Protein AF-A0A7N9D0F0-F1 (afdb_monomer_lite)

pLDDT: mean 81.43, std 23.61, range [29.55, 98.75]

Foldseek 3Di:
DDDDDDDDDDDDDDDDDDDDDDDDDDDDDPDPPPPDPPPPPLVLLVVLLVLLVVLVCCVPVQQAQQVNLVSLVVCVPPLNVPLVVSLVVNCVPVVVSNCCSPVPSVVLVLCVLQLHDGPDLQRHLHDPCVLVVCVVPPPDDDPDDQRSLNDDDCSVVSVVSNVVVVVVCVVCVVSSNVNNCVSCPVPDDDVVVVLVVDPVNVLCVQQNPVGSPDDPSVSVVVVSVVSNVVSCVVPPDPPPPDD

Radius of gyration: 26.04 Å; chains: 1; bounding box: 72×47×75 Å

InterPro domains:
  IPR001895 Ras guanine-nucleotide exchange factors catalytic domain [PF00617] (46-96)
  IPR001895 Ras guanine-nucleotide exchange factors catalytic domain [PS50009] (1-237)
  IPR023578 Ras guanine nucleotide exchange factor domain superfamily [SSF48366] (46-107)
  IPR036964 Ras guanine-nucleotide exchange factor, catalytic domain superfamily [G3DSA:1.10.840.10] (45-243)
  IPR051853 Adapter protein with SH2 and Ras-GEF domains [PTHR14247] (45-242)

Structure (mmCIF, N/CA/C/O backbone):
data_AF-A0A7N9D0F0-F1
#
_entry.id   AF-A0A7N9D0F0-F1
#
loop_
_atom_site.group_PDB
_atom_site.id
_atom_site.type_symbol
_atom_site.label_atom_id
_atom_site.label_alt_id
_atom_site.label_comp_id
_atom_site.label_asym_id
_atom_site.label_entity_id
_atom_site.label_seq_id
_atom_site.pdbx_PDB_ins_code
_atom_site.Cartn_x
_atom_site.Cartn_y
_atom_site.Cartn_z
_atom_site.occupancy
_atom_site.B_iso_or_equiv
_atom_site.auth_seq_id
_atom_site.auth_comp_id
_atom_site.auth_asym_id
_atom_site.auth_atom_id
_atom_site.pdbx_PDB_model_num
ATOM 1 N N . MET A 1 1 ? -26.734 -23.087 -42.887 1.00 43.06 1 MET A N 1
ATOM 2 C CA . MET A 1 1 ? -26.421 -23.545 -41.514 1.00 43.06 1 MET A CA 1
ATOM 3 C C . MET A 1 1 ? -27.470 -22.956 -40.589 1.00 43.06 1 MET A C 1
ATOM 5 O O . MET A 1 1 ? -27.533 -21.742 -40.462 1.00 43.06 1 MET A O 1
ATOM 9 N N . ALA A 1 2 ? -28.372 -23.798 -40.088 1.00 38.75 2 ALA A N 1
ATOM 10 C CA . ALA A 1 2 ? -29.543 -23.401 -39.310 1.00 38.75 2 ALA A CA 1
ATOM 11 C C . ALA A 1 2 ? -29.214 -23.352 -37.808 1.00 38.75 2 ALA A C 1
ATOM 13 O O . ALA A 1 2 ? -28.503 -24.220 -37.304 1.00 38.75 2 ALA A O 1
ATOM 14 N N . ALA A 1 3 ? -29.723 -22.328 -37.118 1.00 37.28 3 ALA A N 1
ATOM 15 C CA . ALA A 1 3 ? -29.580 -22.128 -35.677 1.00 37.28 3 ALA A CA 1
ATOM 16 C C . ALA A 1 3 ? -30.423 -23.144 -34.870 1.00 37.28 3 ALA A C 1
ATOM 18 O O . ALA A 1 3 ? -31.491 -23.549 -35.338 1.00 37.28 3 ALA A O 1
ATOM 19 N N . PRO A 1 4 ? -29.985 -23.557 -33.664 1.00 41.12 4 PRO A N 1
ATOM 20 C CA . PRO A 1 4 ? -30.704 -24.537 -32.853 1.00 41.12 4 PRO A CA 1
ATOM 21 C C . PRO A 1 4 ? -31.905 -23.905 -32.117 1.00 41.12 4 PRO A C 1
ATOM 23 O O . PRO A 1 4 ? -31.881 -22.711 -31.807 1.00 41.12 4 PRO A O 1
ATOM 26 N N . PRO A 1 5 ? -32.964 -24.680 -31.805 1.00 39.03 5 PRO A N 1
ATOM 27 C CA . PRO A 1 5 ? -34.186 -24.143 -31.219 1.00 39.03 5 PRO A CA 1
ATOM 28 C C . PRO A 1 5 ? -34.079 -23.922 -29.703 1.00 39.03 5 PRO A C 1
ATOM 30 O O . PRO A 1 5 ? -33.614 -24.774 -28.944 1.00 39.03 5 PRO A O 1
ATOM 33 N N . VAL A 1 6 ? -34.599 -22.773 -29.272 1.00 36.97 6 VAL A N 1
ATOM 34 C CA . VAL A 1 6 ? -34.800 -22.363 -27.876 1.00 36.97 6 VAL A CA 1
ATOM 35 C C . VAL A 1 6 ? -35.874 -23.247 -27.232 1.00 36.97 6 VAL A C 1
ATOM 37 O O . VAL A 1 6 ? -37.037 -23.215 -27.638 1.00 36.97 6 VAL A O 1
ATOM 40 N N . ARG A 1 7 ? -35.515 -24.029 -26.206 1.00 34.22 7 ARG A N 1
ATOM 41 C CA . ARG A 1 7 ? -36.492 -24.778 -25.399 1.00 34.22 7 ARG A CA 1
ATOM 42 C C . ARG A 1 7 ? -37.138 -23.848 -24.367 1.00 34.22 7 ARG A C 1
ATOM 44 O O . ARG A 1 7 ? -36.470 -23.364 -23.461 1.00 34.22 7 ARG A O 1
ATOM 51 N N . ARG A 1 8 ? -38.448 -23.618 -24.509 1.00 32.50 8 ARG A N 1
ATOM 52 C CA . ARG A 1 8 ? -39.312 -23.008 -23.485 1.00 32.50 8 ARG A CA 1
ATOM 53 C C . ARG A 1 8 ? -39.675 -24.060 -22.432 1.00 32.50 8 ARG A C 1
ATOM 55 O O . ARG A 1 8 ? -40.156 -25.131 -22.794 1.00 32.50 8 ARG A O 1
ATOM 62 N N . CYS A 1 9 ? -39.490 -23.744 -21.153 1.00 31.33 9 CYS A N 1
ATOM 63 C CA . CYS A 1 9 ? -40.083 -24.512 -20.055 1.00 31.33 9 CYS A CA 1
ATOM 64 C C . CYS A 1 9 ? -41.575 -24.147 -19.899 1.00 31.33 9 CYS A C 1
ATOM 66 O O . CYS A 1 9 ? -41.920 -22.972 -20.050 1.00 31.33 9 CYS A O 1
ATOM 68 N N . PRO A 1 10 ? -42.463 -25.119 -19.618 1.00 33.38 10 PRO A N 1
ATOM 69 C CA . PRO A 1 10 ? -43.897 -24.883 -19.500 1.00 33.38 10 PRO A CA 1
ATOM 70 C C . PRO A 1 10 ? -44.274 -24.263 -18.147 1.00 33.38 10 PRO A C 1
ATOM 72 O O . PRO A 1 10 ? -43.707 -24.599 -17.109 1.00 33.38 10 PRO A O 1
ATOM 75 N N . ALA A 1 11 ? -45.272 -23.380 -18.182 1.00 36.91 11 ALA A N 1
ATOM 76 C CA . ALA A 1 11 ? -45.970 -22.855 -17.017 1.00 36.91 11 ALA A CA 1
ATOM 77 C C . ALA A 1 11 ? -47.106 -23.805 -16.602 1.00 36.91 11 ALA A C 1
ATOM 79 O O . ALA A 1 11 ? -47.944 -24.137 -17.433 1.00 36.91 11 ALA A O 1
ATOM 80 N N . LEU A 1 12 ? -47.136 -24.193 -15.327 1.00 34.25 12 LEU A N 1
ATOM 81 C CA . LEU A 1 12 ? -48.246 -24.778 -14.553 1.00 34.25 12 LEU A CA 1
ATOM 82 C C . LEU A 1 12 ? -47.785 -24.704 -13.085 1.00 34.25 12 LEU A C 1
ATOM 84 O O . LEU A 1 12 ? -46.641 -25.042 -12.814 1.00 34.25 12 LEU A O 1
ATOM 88 N N . GLY A 1 13 ? -48.515 -24.283 -12.062 1.00 29.55 13 GLY A N 1
ATOM 89 C CA . GLY A 1 13 ? -49.872 -23.803 -11.837 1.00 29.55 13 GLY A CA 1
ATOM 90 C C . GLY A 1 13 ? -49.946 -23.517 -10.322 1.00 29.55 13 GLY A C 1
ATOM 91 O O . GLY A 1 13 ? -49.206 -24.121 -9.546 1.00 29.55 13 GLY A O 1
ATOM 92 N N . THR A 1 14 ? -50.767 -22.570 -9.875 1.00 36.78 14 THR A N 1
ATOM 93 C CA . THR A 1 14 ? -51.099 -22.426 -8.443 1.00 36.78 14 THR A CA 1
ATOM 94 C C . THR A 1 14 ? -52.015 -23.587 -8.027 1.00 36.78 14 THR A C 1
ATOM 96 O O . THR A 1 14 ? -52.837 -24.011 -8.843 1.00 36.78 14 THR A O 1
ATOM 99 N N . PRO A 1 15 ? -51.892 -24.137 -6.798 1.00 40.91 15 PRO A N 1
ATOM 100 C CA . PRO A 1 15 ? -52.768 -23.647 -5.727 1.00 40.91 15 PRO A CA 1
ATOM 101 C C . PRO A 1 15 ? -52.252 -23.792 -4.271 1.00 40.91 15 PRO A C 1
ATOM 103 O O . PRO A 1 15 ? -51.401 -24.606 -3.939 1.00 40.91 15 PRO A O 1
ATOM 106 N N . SER A 1 16 ? -52.948 -23.050 -3.405 1.00 31.78 16 SER A N 1
ATOM 107 C CA . SER A 1 16 ? -53.329 -23.383 -2.023 1.00 31.78 16 SER A CA 1
ATOM 108 C C . SER A 1 16 ? -52.343 -23.215 -0.856 1.00 31.78 16 SER A C 1
ATOM 110 O O . SER A 1 16 ? -51.424 -23.989 -0.619 1.00 31.78 16 SER A O 1
ATOM 112 N N . ALA A 1 17 ? -52.708 -22.211 -0.057 1.00 38.31 17 ALA A N 1
ATOM 113 C CA . ALA A 1 17 ? -52.526 -22.002 1.374 1.00 38.31 17 ALA A CA 1
ATOM 114 C C . ALA A 1 17 ? -52.178 -23.224 2.250 1.00 38.31 17 ALA A C 1
ATOM 116 O O . ALA A 1 17 ? -52.961 -24.164 2.358 1.00 38.31 17 ALA A O 1
ATOM 117 N N . ALA A 1 18 ? -51.084 -23.085 3.007 1.00 31.39 18 ALA A N 1
ATOM 118 C CA . ALA A 1 18 ? -50.987 -23.446 4.424 1.00 31.39 18 ALA A CA 1
ATOM 119 C C . ALA A 1 18 ? -49.720 -22.796 5.011 1.00 31.39 18 ALA A C 1
ATOM 121 O O . ALA A 1 18 ? -48.602 -23.235 4.759 1.00 31.39 18 ALA A O 1
ATOM 122 N N . VAL A 1 19 ? -49.888 -21.710 5.769 1.00 38.00 19 VAL A N 1
ATOM 123 C CA . VAL A 1 19 ? -48.815 -21.087 6.560 1.00 38.00 19 VAL A CA 1
ATOM 124 C C . VAL A 1 19 ? -48.770 -21.802 7.914 1.00 38.00 19 VAL A C 1
ATOM 126 O O . VAL A 1 19 ? -49.795 -21.810 8.597 1.00 38.00 19 VAL A O 1
ATOM 129 N N . PRO A 1 20 ? -47.638 -22.382 8.353 1.00 33.47 20 PRO A N 1
ATOM 130 C CA . PRO A 1 20 ? -47.541 -22.932 9.698 1.00 33.47 20 PRO A CA 1
ATOM 131 C C . PRO A 1 20 ? -47.576 -21.804 10.736 1.00 33.47 20 PRO A C 1
ATOM 133 O O . PRO A 1 20 ? -46.666 -20.981 10.846 1.00 33.47 20 PRO A O 1
ATOM 136 N N . SER A 1 21 ? -48.666 -21.767 11.495 1.00 39.47 21 SER A N 1
ATOM 137 C CA . SER A 1 21 ? -48.896 -20.890 12.635 1.00 39.47 21 SER A CA 1
ATOM 138 C C . SER A 1 21 ? -48.011 -21.296 13.817 1.00 39.47 21 SER A C 1
ATOM 140 O O . SER A 1 21 ? -48.367 -22.177 14.595 1.00 39.47 21 SER A O 1
ATOM 142 N N . ALA A 1 22 ? -46.872 -20.627 13.977 1.00 35.50 22 ALA A N 1
ATOM 143 C CA . ALA A 1 22 ? -46.065 -20.685 15.196 1.00 35.50 22 ALA A CA 1
ATOM 144 C C . ALA A 1 22 ? -45.589 -19.279 15.595 1.00 35.50 22 ALA A C 1
ATOM 146 O O . ALA A 1 22 ? -44.405 -19.025 15.765 1.00 35.50 22 ALA A O 1
ATOM 147 N N . TRP A 1 23 ? -46.536 -18.346 15.711 1.00 30.30 23 TRP A N 1
ATOM 148 C CA . TRP A 1 23 ? -46.336 -17.048 16.365 1.00 30.30 23 TRP A CA 1
ATOM 149 C C . TRP A 1 23 ? -47.572 -16.707 17.199 1.00 30.30 23 TRP A C 1
ATOM 151 O O . TRP A 1 23 ? -48.310 -15.760 16.930 1.00 30.30 23 TRP A O 1
ATOM 161 N N . THR A 1 24 ? -47.822 -17.498 18.239 1.00 36.25 24 THR A N 1
ATOM 162 C CA . THR A 1 24 ? -48.659 -17.057 19.355 1.00 36.25 24 THR A CA 1
ATOM 163 C C . THR A 1 24 ? -47.887 -16.015 20.156 1.00 36.25 24 THR A C 1
ATOM 165 O O . THR A 1 24 ? -46.900 -16.318 20.824 1.00 36.25 24 THR A O 1
ATOM 168 N N . ARG A 1 25 ? -48.347 -14.762 20.067 1.00 36.91 25 ARG A N 1
ATOM 169 C CA . ARG A 1 25 ? -47.975 -13.671 20.975 1.00 36.91 25 ARG A CA 1
ATOM 170 C C . ARG A 1 25 ? -48.224 -14.107 22.415 1.00 36.91 25 ARG A C 1
ATOM 172 O O . ARG A 1 25 ? -49.368 -14.372 22.769 1.00 36.91 25 ARG A O 1
ATOM 179 N N . SER A 1 26 ? -47.196 -14.027 23.251 1.00 29.67 26 SER A N 1
ATOM 180 C CA . SER A 1 26 ? -47.387 -13.773 24.675 1.00 29.67 26 SER A CA 1
ATOM 181 C C . SER A 1 26 ? -46.716 -12.450 25.027 1.00 29.67 26 SER A C 1
ATOM 183 O O . SER A 1 26 ? -45.615 -12.147 24.565 1.00 29.67 26 SER A O 1
ATOM 185 N N . ARG A 1 27 ? -47.470 -11.604 25.730 1.00 42.00 27 ARG A N 1
ATOM 186 C CA . ARG A 1 27 ? -47.115 -10.231 26.092 1.00 42.00 27 ARG A CA 1
ATOM 187 C C . ARG A 1 27 ? -46.194 -10.212 27.322 1.00 42.00 27 ARG A C 1
ATOM 189 O O . ARG A 1 27 ? -46.135 -11.172 28.076 1.00 42.00 27 ARG A O 1
ATOM 196 N N . THR A 1 28 ? -45.567 -9.045 27.498 1.00 39.44 28 THR A N 1
ATOM 197 C CA . THR A 1 28 ? -44.924 -8.485 28.704 1.00 39.44 28 THR A CA 1
ATOM 198 C C . THR A 1 28 ? -43.590 -9.083 29.169 1.00 39.44 28 THR A C 1
ATOM 200 O O . THR A 1 28 ? -43.535 -9.825 30.140 1.00 39.44 28 THR A O 1
ATOM 203 N N . CYS A 1 29 ? -42.491 -8.602 28.576 1.00 31.62 29 CYS A N 1
ATOM 204 C CA . CYS A 1 29 ? -41.248 -8.359 29.318 1.00 31.62 29 CYS A CA 1
ATOM 205 C C . CYS A 1 29 ? -41.104 -6.842 29.519 1.00 31.62 29 CYS A C 1
ATOM 207 O O . CYS A 1 29 ? -40.735 -6.121 28.597 1.00 31.62 29 CYS A O 1
ATOM 209 N N . THR A 1 30 ? -41.420 -6.344 30.715 1.00 42.16 30 THR A N 1
ATOM 210 C CA . THR A 1 30 ? -41.222 -4.945 31.142 1.00 42.16 30 THR A CA 1
ATOM 211 C C . THR A 1 30 ? -39.875 -4.758 31.844 1.00 42.16 30 THR A C 1
ATOM 213 O O . THR A 1 30 ? -39.791 -4.133 32.897 1.00 42.16 30 THR A O 1
ATOM 216 N N . HIS A 1 31 ? -38.804 -5.290 31.258 1.00 35.66 31 HIS A N 1
ATOM 217 C CA . HIS A 1 31 ? -37.446 -4.931 31.652 1.00 35.66 31 HIS A CA 1
ATOM 218 C C . HIS A 1 31 ? -36.802 -4.156 30.507 1.00 35.66 31 HIS A C 1
ATOM 220 O O . HIS A 1 31 ? -36.794 -4.658 29.379 1.00 35.66 31 HIS A O 1
ATOM 226 N N . PRO A 1 32 ? -36.235 -2.961 30.751 1.00 36.69 32 PRO A N 1
ATOM 227 C CA . PRO A 1 32 ? -35.298 -2.392 29.809 1.00 36.69 32 PRO A CA 1
ATOM 228 C C . PRO A 1 32 ? -34.082 -3.318 29.813 1.00 36.69 32 PRO A C 1
ATOM 230 O O . PRO A 1 32 ? -33.176 -3.179 30.634 1.00 36.69 32 PRO A O 1
ATOM 233 N N . CYS A 1 33 ? -34.055 -4.288 28.899 1.00 36.38 33 CYS A N 1
ATOM 234 C CA . CYS A 1 33 ? -32.803 -4.858 28.439 1.00 36.38 33 CYS A CA 1
ATOM 235 C C . CYS A 1 33 ? -32.040 -3.703 27.794 1.00 36.38 33 CYS A C 1
ATOM 237 O O . CYS A 1 33 ? -32.105 -3.489 26.585 1.00 36.38 33 CYS A O 1
ATOM 239 N N . ARG A 1 34 ? -31.330 -2.929 28.624 1.00 35.84 34 ARG A N 1
ATOM 240 C CA . ARG A 1 34 ? -30.153 -2.194 28.182 1.00 35.84 34 ARG A CA 1
ATOM 241 C C . ARG A 1 34 ? -29.366 -3.220 27.373 1.00 35.84 34 ARG A C 1
ATOM 243 O O . ARG A 1 34 ? -29.047 -4.270 27.941 1.00 35.84 34 ARG A O 1
ATOM 250 N N . PRO A 1 35 ? -29.098 -3.001 26.076 1.00 36.75 35 PRO A N 1
ATOM 251 C CA . PRO A 1 35 ? -28.100 -3.815 25.423 1.00 36.75 35 PRO A CA 1
ATOM 252 C C . PRO A 1 35 ? -26.843 -3.632 26.268 1.00 36.75 35 PRO A C 1
ATOM 254 O O . PRO A 1 35 ? -26.290 -2.535 26.346 1.00 36.75 35 PRO A O 1
ATOM 257 N N . SER A 1 36 ? -26.460 -4.691 26.987 1.00 36.28 36 SER A N 1
ATOM 258 C CA . SER A 1 36 ? -25.105 -4.815 27.498 1.00 36.28 36 SER A CA 1
ATOM 259 C C . SER A 1 36 ? -24.204 -4.422 26.332 1.00 36.28 36 SER A C 1
ATOM 261 O O . SER A 1 36 ? -24.475 -4.893 25.214 1.00 36.28 36 SER A O 1
ATOM 263 N N . PRO A 1 37 ? -23.221 -3.523 26.520 1.00 43.25 37 PRO A N 1
ATOM 264 C CA . PRO A 1 37 ? -22.240 -3.280 25.490 1.00 43.25 37 PRO A CA 1
ATOM 265 C C . PRO A 1 37 ? -21.574 -4.632 25.291 1.00 43.25 37 PRO A C 1
ATOM 267 O O . PRO A 1 37 ? -20.709 -5.035 26.063 1.00 43.25 37 PRO A O 1
ATOM 270 N N . ARG A 1 38 ? -22.048 -5.388 24.293 1.00 43.28 38 ARG A N 1
ATOM 271 C CA . ARG A 1 38 ? -21.292 -6.477 23.709 1.00 43.28 38 ARG A CA 1
ATOM 272 C C . ARG A 1 38 ? -19.974 -5.807 23.413 1.00 43.28 38 ARG A C 1
ATOM 274 O O . ARG A 1 38 ? -19.925 -4.962 22.520 1.00 43.28 38 ARG A O 1
ATOM 281 N N . ALA A 1 39 ? -18.976 -6.108 24.239 1.00 43.66 39 ALA A N 1
ATOM 282 C CA . ALA A 1 39 ? -17.593 -5.848 23.942 1.00 43.66 39 ALA A CA 1
ATOM 283 C C . ALA A 1 39 ? -17.462 -6.242 22.479 1.00 43.66 39 ALA A C 1
ATOM 285 O O . ALA A 1 39 ? -17.677 -7.411 22.139 1.00 43.66 39 ALA A O 1
ATOM 286 N N . LEU A 1 40 ? -17.309 -5.241 21.611 1.00 47.22 40 LEU A N 1
ATOM 287 C CA . LEU A 1 40 ? -17.002 -5.476 20.219 1.00 47.22 40 LEU A CA 1
ATOM 288 C C . LEU A 1 40 ? -15.751 -6.333 20.292 1.00 47.22 40 LEU A C 1
ATOM 290 O O . LEU A 1 40 ? -14.702 -5.905 20.770 1.00 47.22 40 LEU A O 1
ATOM 294 N N . ALA A 1 41 ? -15.969 -7.612 20.004 1.00 45.69 41 ALA A N 1
ATOM 295 C CA . ALA A 1 41 ? -15.003 -8.671 20.143 1.00 45.69 41 ALA A CA 1
ATOM 296 C C . ALA A 1 41 ? -13.691 -8.237 19.465 1.00 45.69 41 ALA A C 1
ATOM 298 O O . ALA A 1 41 ? -13.740 -7.435 18.533 1.00 45.69 41 ALA A O 1
ATOM 299 N N . PRO A 1 42 ? -12.531 -8.771 19.881 1.00 57.72 42 PRO A N 1
ATOM 300 C CA . PRO A 1 42 ? -11.174 -8.319 19.516 1.00 57.72 42 PRO A CA 1
ATOM 301 C C . PRO A 1 42 ? -10.775 -8.389 18.024 1.00 57.72 42 PRO A C 1
ATOM 303 O O . PRO A 1 42 ? -9.592 -8.351 17.685 1.00 57.72 42 PRO A O 1
ATOM 306 N N . LEU A 1 43 ? -11.754 -8.490 17.129 1.00 60.47 43 LEU A N 1
ATOM 307 C CA . LEU A 1 43 ? -11.636 -8.482 15.681 1.00 60.47 43 LEU A CA 1
ATOM 308 C C . LEU A 1 43 ? -10.849 -7.276 15.139 1.00 60.47 43 LEU A C 1
ATOM 310 O O . LEU A 1 43 ? -10.002 -7.526 14.283 1.00 60.47 43 LEU A O 1
ATOM 314 N N . PRO A 1 44 ? -11.016 -6.022 15.624 1.00 81.31 44 PRO A N 1
ATOM 315 C CA . PRO A 1 44 ? -10.240 -4.893 15.100 1.00 81.31 44 PRO A CA 1
ATOM 316 C C . PRO A 1 44 ? -8.735 -5.070 15.323 1.00 81.31 44 PRO A C 1
ATOM 318 O O . PRO A 1 44 ? -7.945 -4.898 14.400 1.00 81.31 44 PRO A O 1
ATOM 321 N N . THR A 1 45 ? -8.333 -5.506 16.521 1.00 90.56 45 THR A N 1
ATOM 322 C CA . THR A 1 45 ? -6.924 -5.733 16.867 1.00 90.56 45 THR A CA 1
ATOM 323 C C . THR A 1 45 ? -6.317 -6.896 16.085 1.00 90.56 45 THR A C 1
ATOM 325 O O . THR A 1 45 ? -5.201 -6.783 15.579 1.00 90.56 45 THR A O 1
ATOM 328 N N . ALA A 1 46 ? -7.040 -8.014 15.968 1.00 91.94 46 ALA A N 1
ATOM 329 C CA . ALA A 1 46 ? -6.564 -9.175 15.218 1.00 91.94 46 ALA A CA 1
ATOM 330 C C . ALA A 1 46 ? -6.433 -8.866 13.718 1.00 91.94 46 ALA A C 1
ATOM 332 O O . ALA A 1 46 ? -5.449 -9.264 13.093 1.00 91.94 46 ALA A O 1
ATOM 333 N N . LEU A 1 47 ? -7.392 -8.125 13.151 1.00 95.25 47 LEU A N 1
ATOM 334 C CA . LEU A 1 47 ? -7.341 -7.679 11.763 1.00 95.25 47 LEU A CA 1
ATOM 335 C C . LEU A 1 47 ? -6.171 -6.717 11.538 1.00 95.25 47 LEU A C 1
ATOM 337 O O . LEU A 1 47 ? -5.397 -6.930 10.613 1.00 95.25 47 LEU A O 1
ATOM 341 N N . LEU A 1 48 ? -5.980 -5.729 12.418 1.00 96.44 48 LEU A N 1
ATOM 342 C CA . LEU A 1 48 ? -4.855 -4.795 12.343 1.00 96.44 48 LEU A CA 1
ATOM 343 C C . LEU A 1 48 ? -3.506 -5.528 12.373 1.00 96.44 48 LEU A C 1
ATOM 345 O O . LEU A 1 48 ? -2.628 -5.258 11.554 1.00 96.44 48 LEU A O 1
ATOM 349 N N . HIS A 1 49 ? -3.360 -6.513 13.266 1.00 97.50 49 HIS A N 1
ATOM 350 C CA . HIS A 1 49 ? -2.168 -7.355 13.311 1.00 97.50 49 HIS A CA 1
ATOM 351 C C . HIS A 1 49 ? -1.953 -8.124 11.999 1.00 97.50 49 HIS A C 1
ATOM 353 O O . HIS A 1 49 ? -0.835 -8.161 11.486 1.00 97.50 49 HIS A O 1
ATOM 359 N N . LYS A 1 50 ? -3.016 -8.702 11.424 1.00 98.12 50 LYS A N 1
ATOM 360 C CA . LYS A 1 50 ? -2.952 -9.409 10.136 1.00 98.12 50 LYS A CA 1
ATOM 361 C C . LYS A 1 50 ? -2.585 -8.482 8.978 1.00 98.12 50 LYS A C 1
ATOM 363 O O . LYS A 1 50 ? -1.803 -8.888 8.125 1.00 98.12 50 LYS A O 1
ATOM 368 N N . THR A 1 51 ? -3.063 -7.241 8.974 1.00 98.38 51 THR A N 1
ATOM 369 C CA . THR A 1 51 ? -2.679 -6.227 7.980 1.00 98.38 51 THR A CA 1
ATOM 370 C C . THR A 1 51 ? -1.192 -5.871 8.081 1.00 98.38 51 THR A C 1
ATOM 372 O O . THR A 1 51 ? -0.514 -5.770 7.062 1.00 98.38 51 THR A O 1
ATOM 375 N N . ILE A 1 52 ? -0.642 -5.770 9.297 1.00 98.62 52 ILE A N 1
ATOM 376 C CA . ILE A 1 52 ? 0.804 -5.576 9.505 1.00 98.62 52 ILE A CA 1
ATOM 377 C C . ILE A 1 52 ? 1.603 -6.788 9.003 1.00 98.62 52 ILE A C 1
ATOM 379 O O . ILE A 1 52 ? 2.634 -6.618 8.353 1.00 98.62 52 ILE A O 1
ATOM 383 N N . GLN A 1 53 ? 1.129 -8.012 9.267 1.00 98.56 53 GLN A N 1
ATOM 384 C CA . GLN A 1 53 ? 1.754 -9.228 8.733 1.00 98.56 53 GLN A CA 1
ATOM 385 C C . GLN A 1 53 ? 1.736 -9.236 7.201 1.00 98.56 53 GLN A C 1
ATOM 387 O O . GLN A 1 53 ? 2.757 -9.530 6.588 1.00 98.56 53 GLN A O 1
ATOM 392 N N . LEU A 1 54 ? 0.624 -8.834 6.578 1.00 98.69 54 LEU A N 1
ATOM 393 C CA . LEU A 1 54 ? 0.534 -8.696 5.126 1.00 98.69 54 LEU A CA 1
ATOM 394 C C . LEU A 1 54 ? 1.566 -7.695 4.587 1.00 98.69 54 LEU A C 1
ATOM 396 O O . LEU A 1 54 ? 2.261 -8.007 3.625 1.00 98.69 54 LEU A O 1
ATOM 400 N N . ALA A 1 55 ? 1.722 -6.527 5.216 1.00 98.75 55 ALA A N 1
ATOM 401 C CA . ALA A 1 55 ? 2.752 -5.563 4.826 1.00 98.75 55 ALA A CA 1
ATOM 402 C C . ALA A 1 55 ? 4.170 -6.158 4.933 1.00 98.75 55 ALA A C 1
ATOM 404 O O . ALA A 1 55 ? 5.002 -5.959 4.047 1.00 98.75 55 ALA A O 1
ATOM 405 N N . ALA A 1 56 ? 4.446 -6.923 5.991 1.00 98.56 56 ALA A N 1
ATOM 406 C CA . ALA A 1 56 ? 5.732 -7.587 6.168 1.00 98.56 56 ALA A CA 1
ATOM 407 C C . ALA A 1 56 ? 6.003 -8.649 5.088 1.00 98.56 56 ALA A C 1
ATOM 409 O O . ALA A 1 56 ? 7.107 -8.677 4.546 1.00 98.56 56 ALA A O 1
ATOM 410 N N . GLU A 1 57 ? 5.004 -9.460 4.728 1.00 98.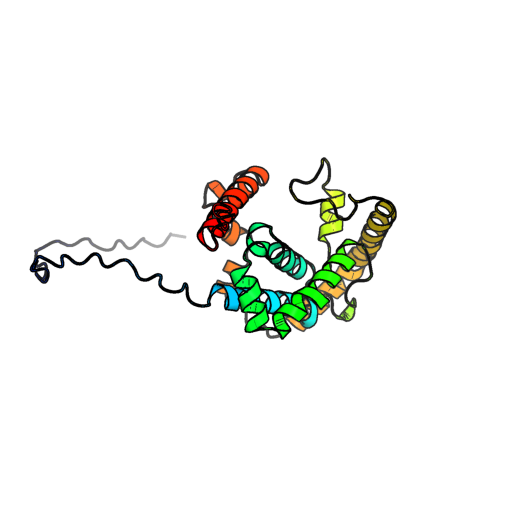56 57 GLU A N 1
ATOM 411 C CA . GLU A 1 57 ? 5.095 -10.450 3.644 1.00 98.56 57 GLU A CA 1
ATOM 412 C C . GLU A 1 57 ? 5.273 -9.785 2.273 1.00 98.56 57 GLU A C 1
ATOM 414 O O . GLU A 1 57 ? 6.122 -10.200 1.483 1.00 98.56 57 GLU A O 1
ATOM 419 N N . LEU A 1 58 ? 4.538 -8.701 1.999 1.00 98.62 58 LEU A N 1
ATOM 420 C CA . LEU A 1 58 ? 4.686 -7.925 0.765 1.00 98.62 58 LEU A CA 1
ATOM 421 C C . LEU A 1 58 ? 6.102 -7.360 0.629 1.00 98.62 58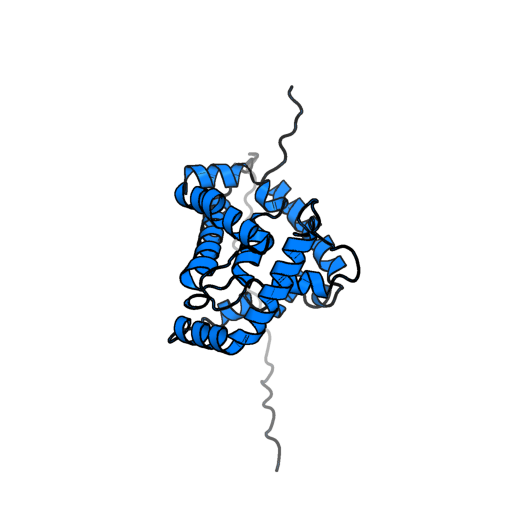 LEU A C 1
ATOM 423 O O . LEU A 1 58 ? 6.697 -7.428 -0.447 1.00 98.62 58 LEU A O 1
ATOM 427 N N . ARG A 1 59 ? 6.663 -6.852 1.732 1.00 97.75 59 ARG A N 1
ATOM 428 C CA . ARG A 1 59 ? 8.016 -6.296 1.764 1.00 97.75 59 ARG A CA 1
ATOM 429 C C . ARG A 1 59 ? 9.103 -7.366 1.661 1.00 97.75 59 ARG A C 1
ATOM 431 O O . ARG A 1 59 ? 10.006 -7.238 0.842 1.00 97.75 59 ARG A O 1
ATOM 438 N N . GLY A 1 60 ? 9.070 -8.357 2.548 1.00 96.62 60 GLY A N 1
ATOM 439 C CA . GLY A 1 60 ? 10.162 -9.311 2.742 1.00 96.62 60 GLY A CA 1
ATOM 440 C C . GLY A 1 60 ? 10.104 -10.482 1.770 1.00 96.62 60 GLY A C 1
ATOM 441 O O . GLY A 1 60 ? 11.076 -10.753 1.065 1.00 96.62 60 GLY A O 1
ATOM 442 N N . THR A 1 61 ? 8.953 -11.146 1.717 1.00 97.12 61 THR A N 1
ATOM 443 C CA . THR A 1 61 ? 8.768 -12.385 0.956 1.00 97.12 61 THR A CA 1
ATOM 444 C C . THR A 1 61 ? 8.506 -12.096 -0.510 1.00 97.12 61 THR A C 1
ATOM 446 O O . THR A 1 61 ? 9.187 -12.643 -1.376 1.00 97.12 61 THR A O 1
ATOM 449 N N . MET A 1 62 ? 7.553 -11.210 -0.804 1.00 98.06 62 MET A N 1
ATOM 450 C CA . MET A 1 62 ? 7.149 -10.934 -2.182 1.00 98.06 62 MET A CA 1
ATOM 451 C C . MET A 1 62 ? 8.028 -9.890 -2.862 1.00 98.06 62 MET A C 1
ATOM 453 O O . MET A 1 62 ? 8.157 -9.929 -4.080 1.00 98.06 62 MET A O 1
ATOM 457 N N . GLY A 1 63 ? 8.629 -8.961 -2.116 1.00 98.06 63 GLY A N 1
ATOM 458 C CA . GLY A 1 63 ? 9.371 -7.843 -2.704 1.00 98.06 63 GLY A CA 1
ATOM 459 C C . GLY A 1 63 ? 8.494 -6.940 -3.579 1.00 98.06 63 GLY A C 1
ATOM 460 O O . GLY A 1 63 ? 8.965 -6.400 -4.578 1.00 98.06 63 GLY A O 1
ATOM 461 N N . ASN A 1 64 ? 7.213 -6.814 -3.228 1.00 98.50 64 ASN A N 1
ATOM 462 C CA . ASN A 1 64 ? 6.231 -5.988 -3.921 1.00 98.50 64 ASN A CA 1
ATOM 463 C C . ASN A 1 64 ? 6.065 -4.671 -3.155 1.00 98.50 64 ASN A C 1
ATOM 465 O O . ASN A 1 64 ? 5.262 -4.566 -2.223 1.00 98.50 64 ASN A O 1
ATOM 469 N N . MET A 1 65 ? 6.863 -3.672 -3.532 1.00 98.25 65 MET A N 1
ATOM 470 C CA . MET A 1 65 ? 6.894 -2.376 -2.853 1.00 98.25 65 MET A CA 1
ATOM 471 C C . MET A 1 65 ? 5.646 -1.540 -3.128 1.00 98.25 65 MET A C 1
ATOM 473 O O . MET A 1 65 ? 5.206 -0.814 -2.243 1.00 98.25 65 MET A O 1
ATOM 477 N N . PHE A 1 66 ? 5.037 -1.685 -4.307 1.00 97.56 66 PHE A N 1
ATOM 478 C CA . PHE A 1 66 ? 3.805 -0.980 -4.660 1.00 97.56 66 PHE A CA 1
ATOM 479 C C . PHE A 1 66 ? 2.654 -1.341 -3.713 1.00 97.56 66 PHE A C 1
ATOM 481 O O . PHE A 1 66 ? 2.050 -0.474 -3.085 1.00 97.56 66 PHE A O 1
ATOM 488 N N . SER A 1 67 ? 2.391 -2.638 -3.543 1.00 98.12 67 SER A N 1
ATOM 489 C CA . SER A 1 67 ? 1.333 -3.099 -2.636 1.00 98.12 67 SER A CA 1
ATOM 490 C C . SER A 1 67 ? 1.713 -2.903 -1.168 1.00 98.12 67 SER A C 1
ATOM 492 O O . SER A 1 67 ? 0.851 -2.583 -0.353 1.00 98.12 67 SER A O 1
ATOM 494 N N . PHE A 1 68 ? 2.997 -3.050 -0.816 1.00 98.69 68 PHE A N 1
ATOM 495 C CA . PHE A 1 68 ? 3.486 -2.724 0.525 1.00 98.69 68 PHE A CA 1
ATOM 496 C C . PHE A 1 68 ? 3.168 -1.268 0.898 1.00 98.69 68 PHE A C 1
ATOM 498 O O . PHE A 1 68 ? 2.592 -1.030 1.959 1.00 98.69 68 PHE A O 1
ATOM 505 N N . ALA A 1 69 ? 3.483 -0.311 0.018 1.00 97.69 69 ALA A N 1
ATOM 506 C CA . ALA A 1 69 ? 3.202 1.103 0.240 1.00 97.69 69 ALA A CA 1
ATOM 507 C C . ALA A 1 69 ? 1.696 1.371 0.381 1.00 97.69 69 ALA A C 1
ATOM 509 O O . ALA A 1 69 ? 1.303 2.110 1.278 1.00 97.69 69 ALA A O 1
ATOM 510 N N . ALA A 1 70 ? 0.849 0.718 -0.422 1.00 97.31 70 ALA A N 1
ATOM 511 C CA . ALA A 1 70 ? -0.606 0.842 -0.308 1.00 97.31 70 ALA A CA 1
ATOM 512 C C . ALA A 1 70 ? -1.139 0.352 1.055 1.00 97.31 70 ALA A C 1
ATOM 514 O O . ALA A 1 70 ? -1.936 1.040 1.693 1.00 97.31 70 ALA A O 1
ATOM 515 N N . VAL A 1 71 ? -0.671 -0.806 1.541 1.00 98.50 71 VAL A N 1
ATOM 516 C CA . VAL A 1 71 ? -1.069 -1.334 2.861 1.00 98.50 71 VAL A CA 1
ATOM 517 C C . VAL A 1 71 ? -0.571 -0.433 3.990 1.00 98.50 71 VAL A C 1
ATOM 519 O O . VAL A 1 71 ? -1.3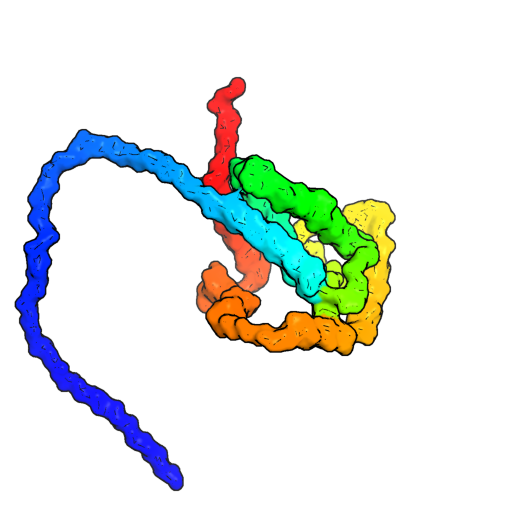09 -0.162 4.935 1.00 98.50 71 VAL A O 1
ATOM 522 N N . MET A 1 72 ? 0.664 0.056 3.896 1.00 98.25 72 MET A N 1
ATOM 523 C CA . MET A 1 72 ? 1.212 0.993 4.876 1.00 98.25 72 MET A CA 1
ATOM 524 C C . MET A 1 72 ? 0.462 2.329 4.877 1.00 98.25 72 MET A C 1
ATOM 526 O O . MET A 1 72 ? 0.170 2.841 5.951 1.00 98.25 72 MET A O 1
ATOM 530 N N . GLY A 1 73 ? 0.087 2.847 3.704 1.00 96.00 73 GLY A N 1
ATOM 531 C CA . GLY A 1 73 ? -0.755 4.036 3.577 1.00 96.00 73 GLY A CA 1
ATOM 532 C C . GLY A 1 73 ? -2.107 3.850 4.262 1.00 96.00 73 GLY A C 1
ATOM 533 O O . GLY A 1 73 ? -2.522 4.710 5.030 1.00 96.00 73 GLY A O 1
ATOM 534 N N . ALA A 1 74 ? -2.746 2.686 4.093 1.00 96.56 74 ALA A N 1
ATOM 535 C CA . ALA A 1 74 ? -3.989 2.359 4.793 1.00 96.56 74 ALA A CA 1
ATOM 536 C C . ALA A 1 74 ? -3.826 2.337 6.327 1.00 96.56 74 ALA A C 1
ATOM 538 O O . ALA A 1 74 ? -4.705 2.804 7.049 1.00 96.56 74 ALA A O 1
ATOM 539 N N . LEU A 1 75 ? -2.704 1.813 6.836 1.00 96.81 75 LEU A N 1
ATOM 540 C CA . LEU A 1 75 ? -2.399 1.793 8.274 1.00 96.81 75 LEU A CA 1
ATOM 541 C C . LEU A 1 75 ? -2.111 3.189 8.853 1.00 96.81 75 LEU A C 1
ATOM 543 O O . LEU A 1 75 ? -2.281 3.386 10.059 1.00 96.81 75 LEU A O 1
ATOM 547 N N . ASP A 1 76 ? -1.679 4.131 8.014 1.00 95.44 76 ASP A N 1
ATOM 548 C CA . ASP A 1 76 ? -1.323 5.499 8.406 1.00 95.44 76 ASP A CA 1
ATOM 549 C C . ASP A 1 76 ? -2.461 6.515 8.198 1.00 95.44 76 ASP A C 1
ATOM 551 O O . ASP A 1 76 ? -2.379 7.642 8.685 1.00 95.44 76 ASP A O 1
ATOM 555 N N . MET A 1 77 ? -3.565 6.115 7.549 1.00 95.88 77 MET A N 1
ATOM 556 C CA . MET A 1 77 ? -4.768 6.947 7.415 1.00 95.88 77 MET A CA 1
ATOM 557 C C . MET A 1 77 ? -5.205 7.496 8.777 1.00 95.88 77 MET A C 1
ATOM 559 O O . MET A 1 77 ? -5.289 6.747 9.755 1.00 95.88 77 MET A O 1
ATOM 563 N N . ALA A 1 78 ? -5.561 8.782 8.835 1.00 95.25 78 ALA A N 1
ATOM 564 C CA . ALA A 1 78 ? -5.954 9.461 10.074 1.00 95.25 78 ALA A CA 1
ATOM 565 C C . ALA A 1 78 ? -7.082 8.725 10.819 1.00 95.25 78 ALA A C 1
ATOM 567 O O . ALA A 1 78 ? -7.096 8.649 12.046 1.00 95.25 78 ALA A O 1
ATOM 568 N N . GLN A 1 79 ? -8.012 8.130 10.069 1.00 95.81 79 GLN A N 1
ATOM 569 C CA . GLN A 1 79 ? -9.139 7.352 10.575 1.00 95.81 79 GLN A CA 1
ATOM 570 C C . GLN A 1 79 ? -8.717 6.034 11.237 1.00 95.81 79 GLN A C 1
ATOM 572 O O . GLN A 1 79 ? -9.438 5.546 12.106 1.00 95.81 79 GLN A O 1
ATOM 577 N N . ILE A 1 80 ? -7.579 5.458 10.846 1.00 95.81 80 ILE A N 1
ATOM 578 C CA . ILE A 1 80 ? -7.033 4.217 11.408 1.00 95.81 80 ILE A CA 1
ATOM 579 C C . ILE A 1 80 ? -6.050 4.529 12.538 1.00 95.81 80 ILE A C 1
ATOM 581 O O . ILE A 1 80 ? -6.134 3.926 13.608 1.00 95.81 80 ILE A O 1
ATOM 585 N N . SER A 1 81 ? -5.152 5.497 12.351 1.00 95.19 81 SER A N 1
ATOM 586 C CA . SER A 1 81 ? -4.147 5.876 13.351 1.00 95.19 81 SER A CA 1
ATOM 587 C C . SER A 1 81 ? -4.761 6.445 14.638 1.00 95.19 81 SER A C 1
ATOM 589 O O . SER A 1 81 ? -4.203 6.235 15.714 1.00 95.19 81 SER A O 1
ATOM 591 N N . ARG A 1 82 ? -5.954 7.060 14.570 1.00 95.38 82 ARG A N 1
ATOM 592 C CA . ARG A 1 82 ? -6.690 7.560 15.751 1.00 95.38 82 ARG A CA 1
ATOM 593 C C . ARG A 1 82 ? -7.338 6.494 16.642 1.00 95.38 82 ARG A C 1
ATOM 595 O O . ARG A 1 82 ? -7.903 6.854 17.672 1.00 95.38 82 ARG A O 1
ATOM 602 N N . LEU A 1 83 ? -7.363 5.222 16.234 1.00 94.88 83 LEU A N 1
ATOM 603 C CA . LEU A 1 83 ? -8.041 4.141 16.968 1.00 94.88 83 LEU A CA 1
ATOM 604 C C . LEU A 1 83 ? -7.210 3.697 18.187 1.00 94.88 83 LEU A C 1
ATOM 606 O O . LEU A 1 83 ? -6.636 2.605 18.211 1.00 94.88 83 LEU A O 1
ATOM 610 N N . GLU A 1 84 ? -7.065 4.587 19.172 1.00 94.00 84 GLU A N 1
ATOM 611 C CA . GLU A 1 84 ? -6.191 4.424 20.336 1.00 94.00 84 GLU A CA 1
ATOM 612 C C . GLU A 1 84 ? -6.414 3.106 21.079 1.00 94.00 84 GLU A C 1
ATOM 614 O O . GLU A 1 84 ? -5.439 2.425 21.409 1.00 94.00 84 GLU A O 1
ATOM 619 N N . GLN A 1 85 ? -7.668 2.707 21.315 1.00 93.44 85 GLN A N 1
ATOM 620 C CA . GLN A 1 85 ? -7.973 1.470 22.038 1.00 93.44 85 GLN A CA 1
ATOM 621 C C . GLN A 1 85 ? -7.506 0.255 21.238 1.00 93.44 85 GLN A C 1
ATOM 623 O O . GLN A 1 85 ? -6.873 -0.651 21.790 1.00 93.44 85 GLN A O 1
ATOM 628 N N . THR A 1 86 ? -7.741 0.257 19.924 1.00 95.25 86 THR A N 1
ATOM 629 C CA . THR A 1 86 ? -7.278 -0.799 19.020 1.00 95.25 86 THR A CA 1
ATOM 630 C C . THR A 1 86 ? -5.747 -0.896 18.997 1.00 95.25 86 THR A C 1
ATOM 632 O O . THR A 1 86 ? -5.207 -2.003 19.103 1.00 95.25 86 THR A O 1
ATOM 635 N N . TRP A 1 87 ? -5.031 0.233 18.928 1.00 95.81 87 TRP A N 1
ATOM 636 C CA . TRP A 1 87 ? -3.561 0.271 18.939 1.00 95.81 87 TRP A CA 1
ATOM 637 C C . TRP A 1 87 ? -2.956 -0.100 20.301 1.00 95.81 87 TRP A C 1
ATOM 639 O O . TRP A 1 87 ? -1.918 -0.766 20.351 1.00 95.81 87 TRP A O 1
ATOM 649 N N . VAL A 1 88 ? -3.584 0.290 21.416 1.00 95.69 88 VAL A N 1
ATOM 650 C CA . VAL A 1 88 ? -3.199 -0.161 22.766 1.00 95.69 88 VAL A CA 1
ATOM 651 C C . VAL A 1 88 ? -3.360 -1.675 22.875 1.00 95.69 88 VAL A C 1
ATOM 653 O O . VAL A 1 88 ? -2.424 -2.361 23.288 1.00 95.69 88 VAL A O 1
ATOM 656 N N . ALA A 1 89 ? -4.503 -2.213 22.448 1.00 95.69 89 ALA A N 1
ATOM 657 C CA . ALA A 1 89 ? -4.753 -3.648 22.469 1.00 95.69 89 ALA A CA 1
ATOM 658 C C . ALA A 1 89 ? -3.764 -4.420 21.578 1.00 95.69 89 ALA A C 1
ATOM 660 O O . ALA A 1 89 ? -3.303 -5.492 21.971 1.00 95.69 89 ALA A O 1
ATOM 661 N N . LEU A 1 90 ? -3.377 -3.871 20.418 1.00 96.75 90 LEU A N 1
ATOM 662 C CA . LEU A 1 90 ? -2.327 -4.443 19.569 1.00 96.75 90 LEU A CA 1
ATOM 663 C C . LEU A 1 90 ? -0.995 -4.518 20.322 1.00 96.75 90 LEU A C 1
ATOM 665 O O . LEU A 1 90 ? -0.369 -5.574 20.339 1.00 96.75 90 LEU A O 1
ATOM 669 N N . ARG A 1 91 ? -0.585 -3.431 20.986 1.00 97.31 91 ARG A N 1
ATOM 670 C CA . ARG A 1 91 ? 0.655 -3.389 21.779 1.00 97.31 91 ARG A CA 1
ATOM 671 C C . ARG A 1 91 ? 0.651 -4.364 22.953 1.00 97.31 91 ARG A C 1
ATOM 673 O O . ARG A 1 91 ? 1.705 -4.880 23.292 1.00 97.31 91 ARG A O 1
ATOM 680 N N . GLN A 1 92 ? -0.506 -4.613 23.562 1.00 95.81 92 GLN A N 1
ATOM 681 C CA . GLN A 1 92 ? -0.632 -5.538 24.692 1.00 95.81 92 GLN A CA 1
ATOM 682 C C . GLN A 1 92 ? -0.676 -7.009 24.261 1.00 95.81 92 GLN A C 1
ATOM 684 O O . GLN A 1 92 ? -0.179 -7.873 24.976 1.00 95.81 92 GLN A O 1
ATOM 689 N N . ARG A 1 93 ? -1.301 -7.312 23.117 1.00 95.81 93 ARG A N 1
ATOM 690 C CA . ARG A 1 93 ? -1.598 -8.694 22.696 1.00 95.81 93 ARG A CA 1
ATOM 691 C C . ARG A 1 93 ? -0.697 -9.216 21.583 1.00 95.81 93 ARG A C 1
ATOM 693 O O . ARG A 1 93 ? -0.553 -10.425 21.434 1.00 95.81 93 ARG A O 1
ATOM 700 N N . HIS A 1 94 ? -0.123 -8.315 20.796 1.00 96.19 94 HIS A N 1
ATOM 701 C CA . HIS A 1 94 ? 0.714 -8.600 19.635 1.00 96.19 94 HIS A CA 1
ATOM 702 C C . HIS A 1 94 ? 1.918 -7.647 19.609 1.00 96.19 94 HIS A C 1
ATOM 704 O O . HIS A 1 94 ? 2.172 -6.979 18.604 1.00 96.19 94 HIS A O 1
ATOM 710 N N . THR A 1 95 ? 2.655 -7.582 20.722 1.00 97.50 95 THR A N 1
ATOM 711 C CA . THR A 1 95 ? 3.783 -6.660 20.939 1.00 97.50 95 THR A CA 1
ATOM 712 C C . THR A 1 95 ? 4.785 -6.675 19.786 1.00 97.50 95 THR A C 1
ATOM 714 O O . THR A 1 95 ? 5.109 -5.619 19.249 1.00 97.50 95 THR A O 1
ATOM 717 N N . GLU A 1 96 ? 5.192 -7.861 19.328 1.00 97.75 96 GLU A N 1
ATOM 718 C CA . GLU A 1 96 ? 6.111 -8.019 18.191 1.00 97.75 96 GLU A CA 1
ATOM 719 C C . GLU A 1 96 ? 5.552 -7.427 16.892 1.00 97.75 96 GLU A C 1
ATOM 721 O O . GLU A 1 96 ? 6.275 -6.785 16.135 1.00 97.75 96 GLU A O 1
ATOM 726 N N . GLY A 1 97 ? 4.246 -7.574 16.646 1.00 97.31 97 GLY A N 1
ATOM 727 C CA . GLY A 1 97 ? 3.587 -6.963 15.492 1.00 97.31 97 GLY A CA 1
ATOM 728 C C . GLY A 1 97 ? 3.584 -5.435 15.566 1.00 97.31 97 GLY A C 1
ATOM 729 O O . GLY A 1 97 ? 3.858 -4.769 14.571 1.00 97.31 97 GLY A O 1
ATOM 730 N N . ALA A 1 98 ? 3.330 -4.872 16.750 1.00 97.56 98 ALA A N 1
ATOM 731 C CA . ALA A 1 98 ? 3.393 -3.427 16.958 1.00 97.56 98 ALA A CA 1
ATOM 732 C C . ALA A 1 98 ? 4.826 -2.884 16.791 1.00 97.56 98 ALA A C 1
ATOM 734 O O . ALA A 1 98 ? 5.025 -1.861 16.135 1.00 97.56 98 ALA A O 1
ATOM 735 N N . ILE A 1 99 ? 5.831 -3.587 17.326 1.00 98.44 99 ILE A N 1
ATOM 736 C CA . ILE A 1 99 ? 7.249 -3.233 17.160 1.00 98.44 99 ILE A CA 1
ATOM 737 C C . ILE A 1 99 ? 7.655 -3.317 15.686 1.00 98.44 99 ILE A C 1
ATOM 739 O O . ILE A 1 99 ? 8.306 -2.402 15.183 1.00 98.44 99 ILE A O 1
ATOM 743 N N . LEU A 1 100 ? 7.254 -4.376 14.978 1.00 98.62 100 LEU A N 1
ATOM 744 C CA . LEU A 1 100 ? 7.517 -4.548 13.550 1.00 98.62 100 LEU A CA 1
ATOM 745 C C . LEU A 1 100 ? 6.992 -3.354 12.743 1.00 98.62 100 LEU A C 1
ATOM 747 O O . LEU A 1 100 ? 7.734 -2.780 11.945 1.00 98.62 100 LEU A O 1
ATOM 751 N N . TYR A 1 101 ? 5.749 -2.940 12.987 1.00 98.50 101 TYR A N 1
ATOM 752 C CA . TYR A 1 101 ? 5.156 -1.784 12.320 1.00 98.50 101 TYR A CA 1
ATOM 753 C C . TYR A 1 101 ? 5.935 -0.488 12.595 1.00 98.50 101 TYR A C 1
ATOM 755 O O . TYR A 1 101 ? 6.423 0.146 11.658 1.00 98.50 101 TYR A O 1
ATOM 763 N N . GLU A 1 102 ? 6.123 -0.135 13.869 1.00 98.12 102 GLU A N 1
ATOM 764 C CA . GLU A 1 102 ? 6.696 1.158 14.273 1.00 98.12 102 GLU A CA 1
ATOM 765 C C . GLU A 1 102 ? 8.206 1.267 14.042 1.00 98.12 102 GLU A C 1
ATOM 767 O O . GLU A 1 102 ? 8.717 2.331 13.698 1.00 98.12 102 GLU A O 1
ATOM 772 N N . LYS A 1 103 ? 8.954 0.181 14.253 1.00 98.06 103 LYS A N 1
ATOM 773 C CA . LYS A 1 103 ? 10.426 0.209 14.244 1.00 98.06 103 LYS A CA 1
ATOM 774 C C . LYS A 1 103 ? 11.043 -0.314 12.958 1.00 98.06 103 LYS A C 1
ATOM 776 O O . LYS A 1 103 ? 12.234 -0.095 12.748 1.00 98.06 103 LYS A O 1
ATOM 781 N N . LYS A 1 104 ? 10.283 -1.012 12.108 1.00 98.12 104 LYS A N 1
ATOM 782 C CA . LYS A 1 104 ? 10.806 -1.574 10.853 1.00 98.12 104 LYS A CA 1
ATOM 783 C C . LYS A 1 104 ? 10.037 -1.080 9.638 1.00 98.12 104 LYS A C 1
ATOM 785 O O . LYS A 1 104 ? 10.660 -0.525 8.741 1.00 98.12 104 LYS A O 1
ATOM 790 N N . LEU A 1 105 ? 8.717 -1.263 9.595 1.00 98.44 105 LEU A N 1
ATOM 791 C CA . LEU A 1 105 ? 7.946 -0.993 8.377 1.00 98.44 105 LEU A CA 1
ATOM 792 C C . LEU A 1 105 ? 7.782 0.508 8.107 1.00 98.44 105 LEU A C 1
ATOM 794 O O . LEU A 1 105 ? 8.076 0.948 6.998 1.00 98.44 105 LEU A O 1
ATOM 798 N N . LYS A 1 106 ? 7.390 1.301 9.115 1.00 97.62 106 LYS A N 1
ATOM 799 C CA . LYS A 1 106 ? 7.265 2.765 8.993 1.00 97.62 106 LYS A CA 1
ATOM 800 C C . LYS A 1 106 ? 8.587 3.445 8.593 1.00 97.62 106 LYS A C 1
ATOM 802 O O . LYS A 1 106 ? 8.594 4.139 7.576 1.00 97.62 106 LYS A O 1
ATOM 807 N N . PRO A 1 107 ? 9.720 3.229 9.301 1.00 97.00 107 PRO A N 1
ATOM 808 C CA . PRO A 1 107 ? 10.997 3.829 8.910 1.00 97.00 107 PRO A CA 1
ATOM 809 C C . PRO A 1 107 ? 11.459 3.395 7.518 1.00 97.00 107 PRO A C 1
ATOM 811 O O . PRO A 1 107 ? 12.038 4.194 6.789 1.00 97.00 107 PRO A O 1
ATOM 814 N N . PHE A 1 108 ? 11.182 2.147 7.131 1.00 97.50 108 PHE A N 1
ATOM 815 C CA . PHE A 1 108 ? 11.525 1.650 5.804 1.00 97.50 108 PHE A CA 1
ATOM 816 C C . PHE A 1 108 ? 10.725 2.344 4.697 1.00 97.50 108 PHE A C 1
ATOM 818 O O . PHE A 1 108 ? 11.327 2.805 3.734 1.00 97.50 108 PHE A O 1
ATOM 825 N N . LEU A 1 109 ? 9.398 2.479 4.834 1.00 96.25 109 LEU A N 1
ATOM 826 C CA . LEU A 1 109 ? 8.600 3.223 3.852 1.00 96.25 109 LEU A CA 1
ATOM 827 C C . LEU A 1 109 ? 9.041 4.690 3.773 1.00 96.25 109 LEU A C 1
ATOM 829 O O . LEU A 1 109 ? 9.170 5.229 2.678 1.00 96.25 109 LEU A O 1
ATOM 833 N N . LYS A 1 110 ? 9.321 5.318 4.921 1.00 94.12 110 LYS A N 1
ATOM 834 C CA . LYS A 1 110 ? 9.860 6.682 4.958 1.00 94.12 110 LYS A CA 1
ATOM 835 C C . LYS A 1 110 ? 11.164 6.786 4.159 1.00 94.12 110 LYS A C 1
ATOM 837 O O . LYS A 1 110 ? 11.272 7.645 3.296 1.00 94.12 110 LYS A O 1
ATOM 842 N N . SER A 1 111 ? 12.100 5.863 4.378 1.00 94.25 111 SER A N 1
ATOM 843 C CA . SER A 1 111 ? 13.359 5.788 3.628 1.00 94.25 111 SER A CA 1
ATOM 844 C C . SER A 1 111 ? 13.133 5.637 2.118 1.00 94.25 111 SER A C 1
ATOM 846 O O . SER A 1 111 ? 13.780 6.327 1.338 1.00 94.25 111 SER A O 1
ATOM 848 N N . LEU A 1 112 ? 12.195 4.776 1.701 1.00 94.38 112 LEU A N 1
ATOM 849 C CA . LEU A 1 112 ? 11.836 4.617 0.287 1.00 94.38 112 LEU A CA 1
ATOM 850 C C . LEU A 1 112 ? 11.279 5.912 -0.319 1.00 94.38 112 LEU A C 1
ATOM 852 O O . LEU A 1 112 ? 11.628 6.260 -1.441 1.00 94.38 112 LEU A O 1
ATOM 856 N N . ASN A 1 113 ? 10.424 6.631 0.411 1.00 93.12 113 ASN A N 1
ATOM 857 C CA . ASN A 1 113 ? 9.851 7.900 -0.048 1.00 93.12 113 ASN A CA 1
ATOM 858 C C . ASN A 1 113 ? 10.898 9.022 -0.143 1.00 93.12 113 ASN A C 1
ATOM 860 O O . ASN A 1 113 ? 10.778 9.889 -1.003 1.00 93.12 113 ASN A O 1
ATOM 864 N N . GLU A 1 114 ? 11.949 8.964 0.675 1.00 91.94 114 GLU A N 1
ATOM 865 C CA . GLU A 1 114 ? 13.107 9.871 0.640 1.00 91.94 114 GLU A CA 1
ATOM 866 C C . GLU A 1 114 ? 14.113 9.538 -0.484 1.00 91.94 114 GLU A C 1
ATOM 868 O O . GLU A 1 114 ? 15.192 10.119 -0.523 1.00 91.94 114 GLU A O 1
ATOM 873 N N . GLY A 1 115 ? 13.805 8.592 -1.381 1.00 89.81 115 GLY A N 1
ATOM 874 C CA . GLY A 1 115 ? 14.685 8.235 -2.504 1.00 89.81 115 GLY A CA 1
ATOM 875 C C . GLY A 1 115 ? 15.930 7.438 -2.099 1.00 89.81 115 GLY A C 1
ATOM 876 O O . GLY A 1 115 ? 16.852 7.283 -2.896 1.00 89.81 115 GLY A O 1
ATOM 877 N N . LYS A 1 116 ? 15.979 6.919 -0.866 1.00 90.75 116 LYS A N 1
ATOM 878 C CA . LYS A 1 116 ? 17.083 6.070 -0.396 1.00 90.75 116 LYS A CA 1
ATOM 879 C C . LYS A 1 116 ? 16.980 4.662 -0.976 1.00 90.75 116 LYS A C 1
ATOM 881 O O . LYS A 1 116 ? 15.919 4.236 -1.435 1.00 90.75 116 LYS A O 1
ATOM 886 N N . GLU A 1 117 ? 18.086 3.922 -0.897 1.00 85.19 117 GLU A N 1
ATOM 887 C CA . GLU A 1 117 ? 18.179 2.559 -1.422 1.00 85.19 117 GLU A CA 1
ATOM 888 C C . GLU A 1 117 ? 17.031 1.662 -0.939 1.00 85.19 117 GLU A C 1
ATOM 890 O O . GLU A 1 117 ? 16.727 1.554 0.255 1.00 85.19 117 GLU A O 1
ATOM 895 N N . GLY A 1 118 ? 16.382 1.023 -1.911 1.00 83.38 118 GLY A N 1
ATOM 896 C CA . GLY A 1 118 ? 15.289 0.094 -1.682 1.00 83.38 118 GLY A CA 1
ATOM 897 C C . GLY A 1 118 ? 15.753 -1.328 -1.354 1.00 83.38 118 GLY A C 1
ATOM 898 O O . GLY A 1 118 ? 16.922 -1.566 -1.049 1.00 83.38 118 GLY A O 1
ATOM 899 N N . PRO A 1 119 ? 14.838 -2.313 -1.388 1.00 88.56 119 PRO A N 1
ATOM 900 C CA . PRO A 1 119 ? 15.228 -3.708 -1.230 1.00 88.56 119 PRO A CA 1
ATOM 901 C C . PRO A 1 119 ? 16.168 -4.147 -2.371 1.00 88.56 119 PRO A C 1
ATOM 903 O O . PRO A 1 119 ? 16.116 -3.576 -3.463 1.00 88.56 119 PRO A O 1
ATOM 906 N N . PRO A 1 120 ? 16.990 -5.194 -2.164 1.00 93.12 120 PRO A N 1
ATOM 907 C CA . PRO A 1 120 ? 17.863 -5.719 -3.209 1.00 93.12 120 PRO A CA 1
ATOM 908 C C . PRO A 1 120 ? 17.095 -6.036 -4.499 1.00 93.12 120 PRO A C 1
ATOM 910 O O . PRO A 1 120 ? 16.018 -6.643 -4.459 1.00 93.12 120 PRO A O 1
ATOM 913 N N . LEU A 1 121 ? 17.674 -5.686 -5.654 1.00 92.94 121 LEU A N 1
ATOM 914 C CA . LEU A 1 121 ? 17.075 -5.956 -6.969 1.00 92.94 121 LEU A CA 1
ATOM 915 C C . LEU A 1 121 ? 16.747 -7.444 -7.164 1.00 92.94 121 LEU A C 1
ATOM 917 O O . LEU A 1 121 ? 15.699 -7.772 -7.712 1.00 92.94 121 LEU A O 1
ATOM 921 N N . SER A 1 122 ? 17.587 -8.340 -6.640 1.00 94.00 122 SER A N 1
ATOM 922 C CA . SER A 1 122 ? 17.393 -9.796 -6.694 1.00 94.00 122 SER A CA 1
ATOM 923 C C . SER A 1 122 ? 16.149 -10.301 -5.958 1.00 94.00 122 SER A C 1
ATOM 925 O O . SER A 1 122 ? 15.687 -11.401 -6.238 1.00 94.00 122 SER A O 1
ATOM 927 N N . ASN A 1 123 ? 15.597 -9.525 -5.020 1.00 94.69 123 ASN A N 1
ATOM 928 C CA . ASN A 1 123 ? 14.396 -9.899 -4.270 1.00 94.69 123 ASN A CA 1
ATOM 929 C C . ASN A 1 123 ? 13.155 -9.090 -4.678 1.00 94.69 123 ASN A C 1
ATOM 931 O O . ASN A 1 123 ? 12.065 -9.358 -4.177 1.00 94.69 123 ASN A O 1
ATOM 935 N N . THR A 1 124 ? 13.301 -8.096 -5.557 1.00 98.00 124 THR A N 1
ATOM 936 C CA . THR A 1 124 ? 12.221 -7.168 -5.915 1.00 98.00 124 THR A CA 1
ATOM 937 C C . THR A 1 124 ? 11.388 -7.731 -7.063 1.00 98.00 124 THR A C 1
ATOM 939 O O . THR A 1 124 ? 11.935 -8.078 -8.105 1.00 98.00 124 THR A O 1
ATOM 942 N N . THR A 1 125 ? 10.066 -7.797 -6.893 1.00 98.44 125 THR A N 1
ATOM 943 C CA . THR A 1 125 ? 9.109 -8.178 -7.954 1.00 98.44 125 THR A CA 1
ATOM 944 C C . THR A 1 125 ? 8.318 -6.996 -8.480 1.00 98.44 125 THR A C 1
ATOM 946 O O . THR A 1 125 ? 7.915 -6.991 -9.638 1.00 98.44 125 THR A O 1
ATOM 949 N N . PHE A 1 126 ? 8.105 -5.984 -7.639 1.00 98.19 126 PHE A N 1
ATOM 950 C CA . PHE A 1 126 ? 7.464 -4.743 -8.040 1.00 98.19 126 PHE A CA 1
ATOM 951 C C . PHE A 1 126 ? 8.145 -3.572 -7.313 1.00 98.19 126 PHE A C 1
ATOM 953 O O . PHE A 1 126 ? 8.089 -3.520 -6.079 1.00 98.19 126 PHE A O 1
ATOM 960 N N . PRO A 1 127 ? 8.797 -2.640 -8.032 1.00 97.38 127 PRO A N 1
ATOM 961 C CA . PRO A 1 127 ? 9.532 -1.532 -7.423 1.00 97.38 127 PRO A CA 1
ATOM 962 C C . PRO A 1 127 ? 8.620 -0.454 -6.812 1.00 97.38 127 PRO A C 1
ATOM 964 O O . PRO A 1 127 ? 7.419 -0.390 -7.070 1.00 97.38 127 PRO A O 1
ATOM 967 N N . HIS A 1 128 ? 9.189 0.422 -5.979 1.00 96.19 128 HIS A N 1
ATOM 968 C CA . HIS A 1 128 ? 8.452 1.551 -5.401 1.00 96.19 128 HIS A CA 1
ATOM 969 C C . HIS A 1 128 ? 8.317 2.679 -6.429 1.00 96.19 128 HIS A C 1
ATOM 971 O O . HIS A 1 128 ? 9.170 3.552 -6.519 1.00 96.19 128 HIS A O 1
ATOM 977 N N . VAL A 1 129 ? 7.267 2.624 -7.247 1.00 95.00 129 VAL A N 1
ATOM 978 C CA . VAL A 1 129 ? 7.065 3.548 -8.382 1.00 95.00 129 VAL A CA 1
ATOM 979 C C . VAL A 1 129 ? 6.173 4.743 -8.061 1.00 95.00 129 VAL A C 1
ATOM 981 O O . VAL A 1 129 ? 6.088 5.667 -8.863 1.00 95.00 129 VAL A O 1
ATOM 984 N N . LEU A 1 130 ? 5.489 4.732 -6.913 1.00 92.50 130 LEU A N 1
ATOM 985 C CA . LEU A 1 130 ? 4.486 5.747 -6.594 1.00 92.50 130 LEU A CA 1
ATOM 986 C C . LEU A 1 130 ? 5.065 7.175 -6.567 1.00 92.50 130 LEU A C 1
ATOM 988 O O . LEU A 1 130 ? 4.454 8.033 -7.194 1.00 92.50 130 LEU A O 1
ATOM 992 N N . PRO A 1 131 ? 6.242 7.446 -5.958 1.00 91.50 131 PRO A N 1
ATOM 993 C CA . PRO A 1 131 ? 6.831 8.787 -5.981 1.00 91.50 131 PRO A CA 1
ATOM 994 C C . PRO A 1 131 ? 7.089 9.298 -7.402 1.00 91.50 131 PRO A C 1
ATOM 996 O O . PRO A 1 131 ? 6.790 10.447 -7.701 1.00 91.50 131 PRO A O 1
ATOM 999 N N . LEU A 1 132 ? 7.581 8.433 -8.295 1.00 92.19 132 LEU A N 1
ATOM 1000 C CA . LEU A 1 132 ? 7.824 8.785 -9.693 1.00 92.19 132 LEU A CA 1
ATOM 1001 C C . LEU A 1 132 ? 6.522 9.107 -10.433 1.00 92.19 132 LEU A C 1
ATOM 1003 O O . LEU A 1 132 ? 6.451 10.118 -11.121 1.00 92.19 132 LEU A O 1
ATOM 1007 N N . ILE A 1 133 ? 5.508 8.246 -10.317 1.00 92.25 133 ILE A N 1
ATOM 1008 C CA . ILE A 1 133 ? 4.229 8.447 -11.013 1.00 92.25 133 ILE A CA 1
ATOM 1009 C C . ILE A 1 133 ? 3.583 9.746 -10.534 1.00 92.25 133 ILE A C 1
ATOM 1011 O O . ILE A 1 133 ? 3.180 10.561 -11.354 1.00 92.25 133 ILE A O 1
ATOM 1015 N N . THR A 1 134 ? 3.547 9.973 -9.219 1.00 88.06 134 THR A N 1
ATOM 1016 C CA . THR A 1 134 ? 3.008 11.212 -8.655 1.00 88.06 134 THR A CA 1
ATOM 1017 C C . THR A 1 134 ? 3.780 12.432 -9.153 1.00 88.06 134 THR A C 1
ATOM 1019 O O . THR A 1 134 ? 3.149 13.404 -9.542 1.00 88.06 134 THR A O 1
ATOM 1022 N N . LEU A 1 135 ? 5.116 12.373 -9.221 1.00 87.31 135 LEU A N 1
ATOM 1023 C CA . LEU A 1 135 ? 5.946 13.467 -9.736 1.00 87.31 135 LEU A CA 1
ATOM 1024 C C . LEU A 1 135 ? 5.625 13.810 -11.202 1.00 87.31 135 LEU A C 1
ATOM 1026 O O . LEU A 1 135 ? 5.598 14.984 -11.558 1.00 87.31 135 LEU A O 1
ATOM 1030 N N . LEU A 1 136 ? 5.402 12.800 -12.049 1.00 89.62 136 LEU A N 1
ATOM 1031 C CA . LEU A 1 136 ? 5.153 12.983 -13.484 1.00 89.62 136 LEU A CA 1
ATOM 1032 C C . LEU A 1 136 ? 3.724 13.443 -13.805 1.00 89.62 136 LEU A C 1
ATOM 1034 O O . LEU A 1 136 ? 3.521 14.105 -14.817 1.00 89.62 136 LEU A O 1
ATOM 1038 N N . GLU A 1 137 ? 2.754 13.097 -12.961 1.00 84.62 137 GLU A N 1
ATOM 1039 C CA . GLU A 1 137 ? 1.336 13.448 -13.132 1.00 84.62 137 GLU A CA 1
ATOM 1040 C C . GLU A 1 137 ? 0.951 14.751 -12.395 1.00 84.62 137 GLU A C 1
ATOM 1042 O O . GLU A 1 137 ? -0.207 15.175 -12.424 1.00 84.62 137 GLU A O 1
ATOM 1047 N N . CYS A 1 138 ? 1.898 15.392 -11.699 1.00 69.69 138 CYS A N 1
ATOM 1048 C CA . CYS A 1 138 ? 1.647 16.591 -10.898 1.00 69.69 138 CYS A CA 1
ATOM 1049 C C . CYS A 1 138 ? 1.536 17.851 -11.783 1.00 69.69 138 CYS A C 1
ATOM 1051 O O . CYS A 1 138 ? 2.466 18.648 -11.869 1.00 69.69 138 CYS A O 1
ATOM 1053 N N . ASP A 1 139 ? 0.378 18.065 -12.414 1.00 59.28 139 ASP A N 1
ATOM 1054 C CA . ASP A 1 139 ? 0.036 19.345 -13.069 1.00 59.28 139 ASP A CA 1
ATOM 1055 C C . ASP A 1 139 ? -0.493 20.402 -12.065 1.00 59.28 139 ASP A C 1
ATOM 1057 O O . ASP A 1 139 ? -0.584 21.592 -12.369 1.00 59.28 139 ASP A O 1
ATOM 1061 N N . SER A 1 140 ? -0.851 19.984 -10.843 1.00 52.97 140 SER A N 1
ATOM 1062 C CA . SER A 1 140 ? -1.207 20.840 -9.697 1.00 52.97 140 SER A CA 1
ATOM 1063 C C . SER A 1 140 ? -1.143 20.039 -8.387 1.00 52.97 140 SER A C 1
ATOM 1065 O O . SER A 1 140 ? -1.150 18.811 -8.427 1.00 52.97 140 SER A O 1
ATOM 1067 N N . ALA A 1 141 ? -1.068 20.734 -7.241 1.00 48.84 141 ALA A N 1
ATOM 1068 C CA . ALA A 1 141 ? -0.834 20.145 -5.916 1.00 48.84 141 ALA A CA 1
ATOM 1069 C C . ALA A 1 141 ? -1.708 18.898 -5.623 1.00 48.84 141 ALA A C 1
ATOM 1071 O O . ALA A 1 141 ? -2.904 18.915 -5.935 1.00 48.84 141 ALA A O 1
ATOM 1072 N N . PRO A 1 142 ? -1.157 17.840 -4.991 1.00 51.69 142 PRO A N 1
ATOM 1073 C CA . PRO A 1 142 ? -1.876 16.585 -4.803 1.00 51.69 142 PRO A CA 1
ATOM 1074 C C . PRO A 1 142 ? -3.129 16.733 -3.932 1.00 51.69 142 PRO A C 1
ATOM 1076 O O . PRO A 1 142 ? -3.162 17.559 -3.018 1.00 51.69 142 PRO A O 1
ATOM 1079 N N . PRO A 1 143 ? -4.141 15.873 -4.140 1.00 49.81 143 PRO A N 1
ATOM 1080 C CA . PRO A 1 143 ? -5.350 15.861 -3.325 1.00 49.81 143 PRO A CA 1
ATOM 1081 C C . PRO A 1 143 ? -5.153 15.326 -1.893 1.00 49.81 143 PRO A C 1
ATOM 1083 O O . PRO A 1 143 ? -6.011 15.595 -1.057 1.00 49.81 143 PRO A O 1
ATOM 1086 N N . GLU A 1 144 ? -4.066 14.609 -1.571 1.00 52.16 144 GLU A N 1
ATOM 1087 C CA . GLU A 1 144 ? -3.816 14.084 -0.215 1.00 52.16 144 GLU A CA 1
ATOM 1088 C C . GLU A 1 144 ? -2.324 14.042 0.162 1.00 52.16 144 GLU A C 1
ATOM 1090 O O . GLU A 1 144 ? -1.509 13.451 -0.543 1.00 52.16 144 GLU A O 1
ATOM 1095 N N . GLY A 1 145 ? -2.013 14.591 1.343 1.00 55.22 145 GLY A N 1
ATOM 1096 C CA . GLY A 1 145 ? -0.722 14.475 2.029 1.00 55.22 145 GLY A CA 1
ATOM 1097 C C . GLY A 1 145 ? 0.345 15.490 1.587 1.00 55.22 145 GLY A C 1
ATOM 1098 O O . GLY A 1 145 ? 0.319 15.965 0.454 1.00 55.22 145 GLY A O 1
ATOM 1099 N N . PRO A 1 146 ? 1.293 15.864 2.469 1.00 55.12 146 PRO A N 1
ATOM 1100 C CA . PRO A 1 146 ? 2.480 16.585 2.028 1.00 55.12 146 PRO A CA 1
ATOM 1101 C C . PRO A 1 146 ? 3.243 15.698 1.039 1.00 55.12 146 PRO A C 1
ATOM 1103 O O . PRO A 1 146 ? 3.526 14.538 1.347 1.00 55.12 146 PRO A O 1
ATOM 1106 N N . GLU A 1 147 ? 3.559 16.233 -0.142 1.00 59.84 147 GLU A N 1
ATOM 1107 C CA . GLU A 1 147 ? 4.416 15.550 -1.116 1.00 59.84 147 GLU A CA 1
ATOM 1108 C C . GLU A 1 147 ? 5.684 15.041 -0.405 1.00 59.84 147 GLU A C 1
ATOM 1110 O O . GLU A 1 147 ? 6.230 15.762 0.440 1.00 59.84 147 GLU A O 1
ATOM 1115 N N . PRO A 1 148 ? 6.215 13.855 -0.749 1.00 55.91 148 PRO A N 1
ATOM 1116 C CA . PRO A 1 148 ? 7.483 13.374 -0.193 1.00 55.91 148 PRO A CA 1
ATOM 1117 C C . PRO A 1 148 ? 8.637 14.375 -0.373 1.00 55.91 148 PRO A C 1
ATOM 1119 O O . PRO A 1 148 ? 9.555 14.420 0.441 1.00 55.91 148 PRO A O 1
ATOM 1122 N N . TRP A 1 149 ? 8.562 15.200 -1.421 1.00 62.66 149 TRP A N 1
ATOM 1123 C CA . TRP A 1 149 ? 9.480 16.298 -1.745 1.00 62.66 149 TRP A CA 1
ATOM 1124 C C . TRP A 1 149 ? 8.967 17.690 -1.325 1.00 62.66 149 TRP A C 1
ATOM 1126 O O . TRP A 1 149 ? 9.625 18.693 -1.587 1.00 62.66 149 TRP A O 1
ATOM 1136 N N . GLY A 1 150 ? 7.793 17.773 -0.691 1.00 55.75 150 GLY A N 1
ATOM 1137 C CA . GLY A 1 150 ? 7.114 19.019 -0.320 1.00 55.75 150 GLY A CA 1
ATOM 1138 C C . GLY A 1 150 ? 7.608 19.662 0.978 1.00 55.75 150 GLY A C 1
ATOM 1139 O O . GLY A 1 150 ? 7.236 20.798 1.264 1.00 55.75 150 GLY A O 1
ATOM 1140 N N . SER A 1 151 ? 8.447 18.974 1.763 1.00 57.25 151 SER A N 1
ATOM 1141 C CA . SER A 1 151 ? 9.104 19.546 2.947 1.00 57.25 151 SER A CA 1
ATOM 1142 C C . SER A 1 151 ? 10.576 19.886 2.673 1.00 57.25 151 SER A C 1
ATOM 1144 O O . SER A 1 151 ? 11.307 19.089 2.093 1.00 57.25 151 SER A O 1
ATOM 1146 N N . THR A 1 152 ? 10.973 21.075 3.117 1.00 61.72 152 THR A N 1
ATOM 1147 C CA . THR A 1 152 ? 12.160 21.883 2.787 1.00 61.72 152 THR A CA 1
ATOM 1148 C C . THR A 1 152 ? 13.545 21.246 3.055 1.00 61.72 152 THR A C 1
ATOM 1150 O O . THR A 1 152 ? 13.688 20.286 3.805 1.00 61.72 152 THR A O 1
ATOM 1153 N N . GLU A 1 153 ? 14.564 21.855 2.431 1.00 60.69 153 GLU A N 1
ATOM 1154 C CA . GLU A 1 153 ? 16.017 21.570 2.336 1.00 60.69 153 GLU A CA 1
ATOM 1155 C C . GLU A 1 153 ? 16.476 20.516 1.313 1.00 60.69 153 GLU A C 1
ATOM 1157 O O . GLU A 1 153 ? 17.313 20.855 0.483 1.00 60.69 153 GLU A O 1
ATOM 1162 N N . HIS A 1 154 ? 15.902 19.308 1.262 1.00 69.12 154 HIS A N 1
ATOM 1163 C CA . HIS A 1 154 ? 16.426 18.224 0.394 1.00 69.12 154 HIS A CA 1
ATOM 1164 C C . HIS A 1 154 ? 15.492 17.814 -0.763 1.00 69.12 154 HIS A C 1
ATOM 1166 O O . HIS A 1 154 ? 15.721 16.809 -1.432 1.00 69.12 154 HIS A O 1
ATOM 1172 N N . GLY A 1 155 ? 14.427 18.579 -1.033 1.00 83.31 155 GLY A N 1
ATOM 1173 C CA . GLY A 1 155 ? 13.393 18.200 -2.010 1.00 83.31 155 GLY A CA 1
ATOM 1174 C C . GLY A 1 155 ? 13.924 17.935 -3.427 1.00 83.31 155 GLY A C 1
ATOM 1175 O O . GLY A 1 155 ? 13.515 16.965 -4.059 1.00 83.31 155 GLY A O 1
ATOM 1176 N N . VAL A 1 156 ? 14.880 18.740 -3.908 1.00 88.31 156 VAL A N 1
ATOM 1177 C CA . VAL A 1 156 ? 15.489 18.557 -5.243 1.00 88.31 156 VAL A CA 1
ATOM 1178 C C . VAL A 1 156 ? 16.313 17.271 -5.316 1.00 88.31 156 VAL A C 1
ATOM 1180 O O . VAL A 1 156 ? 16.241 16.558 -6.313 1.00 88.31 156 VAL A O 1
ATOM 1183 N N . GLU A 1 157 ? 17.064 16.950 -4.262 1.00 90.19 157 GLU A N 1
ATOM 1184 C CA . GLU A 1 157 ? 17.862 15.721 -4.195 1.00 90.19 157 GLU A CA 1
ATOM 1185 C C . GLU A 1 157 ? 16.965 14.483 -4.196 1.00 90.19 157 GLU A C 1
ATOM 1187 O O . GLU A 1 157 ? 17.226 13.534 -4.929 1.00 90.19 157 GLU A O 1
ATOM 1192 N N . VAL A 1 158 ? 15.860 14.520 -3.443 1.00 90.94 158 VAL A N 1
ATOM 1193 C CA . VAL A 1 158 ? 14.862 13.440 -3.422 1.00 90.94 158 VAL A CA 1
ATOM 1194 C C . VAL A 1 158 ? 14.222 13.256 -4.800 1.00 90.94 158 VAL A C 1
ATOM 1196 O O . VAL A 1 158 ? 14.080 12.128 -5.270 1.00 90.94 158 VAL A O 1
ATOM 1199 N N . VAL A 1 159 ? 13.863 14.352 -5.478 1.00 91.25 159 VAL A N 1
ATOM 1200 C CA . VAL A 1 159 ? 13.325 14.306 -6.847 1.00 91.25 159 VAL A CA 1
ATOM 1201 C C . VAL A 1 159 ? 14.335 13.681 -7.809 1.00 91.25 159 VAL A C 1
ATOM 1203 O O . VAL A 1 159 ? 13.979 12.768 -8.557 1.00 91.25 159 VAL A O 1
ATOM 1206 N N . LEU A 1 160 ? 15.595 14.123 -7.772 1.00 93.38 160 LEU A N 1
ATOM 1207 C CA . LEU A 1 160 ? 16.649 13.565 -8.618 1.00 93.38 160 LEU A CA 1
ATOM 1208 C C . LEU A 1 160 ? 16.857 12.072 -8.338 1.00 93.38 160 LEU A C 1
ATOM 1210 O O . LEU A 1 160 ? 16.891 11.287 -9.283 1.00 93.38 160 LEU A O 1
ATOM 1214 N N . ALA A 1 161 ? 16.900 11.666 -7.067 1.00 94.06 161 ALA A N 1
ATOM 1215 C CA . ALA A 1 161 ? 17.044 10.267 -6.674 1.00 94.06 161 ALA A CA 1
ATOM 1216 C C . ALA A 1 161 ? 15.920 9.387 -7.247 1.00 94.06 161 ALA A C 1
ATOM 1218 O O . ALA A 1 161 ? 16.185 8.303 -7.770 1.00 94.06 161 ALA A O 1
ATOM 1219 N N . HIS A 1 162 ? 14.666 9.856 -7.229 1.00 94.44 162 HIS A N 1
ATOM 1220 C CA . HIS A 1 162 ? 13.543 9.121 -7.829 1.00 94.44 162 HIS A CA 1
ATOM 1221 C C . HIS A 1 162 ? 13.626 9.052 -9.358 1.00 94.44 162 HIS A C 1
ATOM 1223 O O . HIS A 1 162 ? 13.327 8.005 -9.936 1.00 94.44 162 HIS A O 1
ATOM 1229 N N . LEU A 1 163 ? 14.068 10.121 -10.025 1.00 94.94 163 LEU A N 1
ATOM 1230 C CA . LEU A 1 163 ? 14.284 10.129 -11.478 1.00 94.94 163 LEU A CA 1
ATOM 1231 C C . LEU A 1 163 ? 15.443 9.208 -11.897 1.00 94.94 163 LEU A C 1
ATOM 1233 O O . LEU A 1 163 ? 15.362 8.525 -12.920 1.00 94.94 163 LEU A O 1
ATOM 1237 N N . GLU A 1 164 ? 16.513 9.140 -11.109 1.00 94.56 164 GLU A N 1
ATOM 1238 C CA . GLU A 1 164 ? 17.623 8.210 -11.329 1.00 94.56 164 GLU A CA 1
ATOM 1239 C C . GLU A 1 164 ? 17.191 6.760 -11.083 1.00 94.56 164 GLU A C 1
ATOM 1241 O O . GLU A 1 164 ? 17.424 5.888 -11.928 1.00 94.56 164 GLU A O 1
ATOM 1246 N N . ALA A 1 165 ? 16.477 6.503 -9.984 1.00 93.62 165 ALA A N 1
ATOM 1247 C CA . ALA A 1 165 ? 15.900 5.196 -9.690 1.00 93.62 165 ALA A CA 1
ATOM 1248 C C . ALA A 1 165 ? 14.937 4.735 -10.798 1.00 93.62 165 ALA A C 1
ATOM 1250 O O . ALA A 1 165 ? 14.939 3.556 -11.156 1.00 93.62 165 ALA A O 1
ATOM 1251 N N . ALA A 1 166 ? 14.176 5.650 -11.408 1.00 95.25 166 ALA A N 1
ATOM 1252 C CA . ALA A 1 166 ? 13.288 5.353 -12.531 1.00 95.25 166 ALA A CA 1
ATOM 1253 C C . ALA A 1 166 ? 14.028 4.762 -13.738 1.00 95.25 166 ALA A C 1
ATOM 1255 O O . ALA A 1 166 ? 13.526 3.837 -14.379 1.00 95.25 166 ALA A O 1
ATOM 1256 N N . ARG A 1 167 ? 15.245 5.243 -14.031 1.00 95.88 167 ARG A N 1
ATOM 1257 C CA . ARG A 1 167 ? 16.085 4.685 -15.105 1.00 95.88 167 ARG A CA 1
ATOM 1258 C C . ARG A 1 167 ? 16.466 3.243 -14.795 1.00 95.88 167 ARG A C 1
ATOM 1260 O O . ARG A 1 167 ? 16.371 2.382 -15.667 1.00 95.88 167 ARG A O 1
ATOM 1267 N N . THR A 1 168 ? 16.844 2.971 -13.547 1.00 93.75 168 THR A N 1
ATOM 1268 C CA . THR A 1 168 ? 17.141 1.614 -13.071 1.00 93.75 168 THR A CA 1
ATOM 1269 C C . THR A 1 168 ? 15.910 0.718 -13.173 1.00 93.75 168 THR A C 1
ATOM 1271 O O . THR A 1 168 ? 16.023 -0.401 -13.670 1.00 93.75 168 THR A O 1
ATOM 1274 N N . VAL A 1 169 ? 14.733 1.209 -12.775 1.00 95.56 169 VAL A N 1
ATOM 1275 C CA . VAL A 1 169 ? 13.464 0.477 -12.885 1.00 95.56 169 VAL A CA 1
ATOM 1276 C C . VAL A 1 169 ? 13.144 0.137 -14.342 1.00 95.56 169 VAL A C 1
ATOM 1278 O O . VAL A 1 169 ? 12.871 -1.021 -14.652 1.00 95.56 169 VAL A O 1
ATOM 1281 N N . ALA A 1 170 ? 13.235 1.114 -15.247 1.00 96.50 170 ALA A N 1
ATOM 1282 C CA . ALA A 1 170 ? 12.986 0.905 -16.671 1.00 96.50 170 ALA A CA 1
ATOM 1283 C C . ALA A 1 170 ? 13.969 -0.105 -17.287 1.00 96.50 170 ALA A C 1
ATOM 1285 O O . ALA A 1 170 ? 13.573 -0.947 -18.091 1.00 96.50 170 ALA A O 1
ATOM 1286 N N . HIS A 1 171 ? 15.239 -0.062 -16.874 1.00 97.31 171 HIS A N 1
ATOM 1287 C CA . HIS A 1 171 ? 16.265 -0.986 -17.353 1.00 97.31 171 HIS A CA 1
ATOM 1288 C C . HIS A 1 171 ? 16.054 -2.431 -16.866 1.00 97.31 171 HIS A C 1
ATOM 1290 O O . HIS A 1 171 ? 16.331 -3.375 -17.602 1.00 97.31 171 HIS A O 1
ATOM 1296 N N . HIS A 1 172 ? 15.532 -2.623 -15.649 1.00 97.06 172 HIS A N 1
ATOM 1297 C CA . HIS A 1 172 ? 15.408 -3.938 -15.004 1.00 97.06 172 HIS A CA 1
ATOM 1298 C C . HIS A 1 172 ? 14.006 -4.565 -15.092 1.00 97.06 172 HIS A C 1
ATOM 1300 O O . HIS A 1 172 ? 13.716 -5.514 -14.363 1.00 97.06 172 HIS A O 1
ATOM 1306 N N . GLY A 1 173 ? 13.142 -4.107 -16.005 1.00 96.94 173 GLY A N 1
ATOM 1307 C CA . GLY A 1 173 ? 11.785 -4.651 -16.176 1.00 96.94 173 GLY A CA 1
ATOM 1308 C C . GLY A 1 173 ? 11.736 -6.180 -16.324 1.00 96.94 173 GLY A C 1
ATOM 1309 O O . GLY A 1 173 ? 10.938 -6.845 -15.663 1.00 96.94 173 GLY A O 1
ATOM 1310 N N . GLY A 1 174 ? 12.646 -6.750 -17.124 1.00 98.12 174 GLY A N 1
ATOM 1311 C CA . GLY A 1 174 ? 12.756 -8.203 -17.298 1.00 98.12 174 GLY A CA 1
ATOM 1312 C C . GLY A 1 174 ? 13.157 -8.945 -16.019 1.00 98.12 174 GLY A C 1
ATOM 1313 O O . GLY A 1 174 ? 12.659 -10.035 -15.765 1.00 98.12 174 GLY A O 1
ATOM 1314 N N . LEU A 1 175 ? 13.994 -8.343 -15.168 1.00 98.19 175 LEU A N 1
ATOM 1315 C CA . LEU A 1 175 ? 14.390 -8.945 -13.892 1.00 98.19 175 LEU A CA 1
ATOM 1316 C C . LEU A 1 175 ? 13.214 -9.002 -12.911 1.00 98.19 175 LEU A C 1
ATOM 1318 O O . LEU A 1 175 ? 13.005 -10.031 -12.273 1.00 98.19 175 LEU A O 1
ATOM 1322 N N . TYR A 1 176 ? 12.424 -7.929 -12.809 1.00 98.38 176 TYR A N 1
ATOM 1323 C CA . TYR A 1 176 ? 11.234 -7.914 -11.950 1.00 98.38 176 TYR A CA 1
ATOM 1324 C C . TYR A 1 176 ? 10.212 -8.970 -12.375 1.00 98.38 176 TYR A C 1
ATOM 1326 O O . TYR A 1 176 ? 9.653 -9.658 -11.520 1.00 98.38 176 TYR A O 1
ATOM 1334 N N . ASN A 1 177 ? 10.019 -9.132 -13.688 1.00 98.44 177 ASN A N 1
ATOM 1335 C CA . ASN A 1 177 ? 9.169 -10.173 -14.252 1.00 98.44 177 ASN A CA 1
ATOM 1336 C C . ASN A 1 177 ? 9.676 -11.579 -13.876 1.00 98.44 177 ASN A C 1
ATOM 1338 O O . ASN A 1 177 ? 8.936 -12.320 -13.233 1.00 98.44 177 ASN A O 1
ATOM 1342 N N . THR A 1 178 ? 10.949 -11.897 -14.142 1.00 98.50 178 THR A N 1
ATOM 1343 C CA . THR A 1 178 ? 11.551 -13.189 -13.766 1.00 98.50 178 THR A CA 1
ATOM 1344 C C . THR A 1 178 ? 11.428 -13.464 -12.266 1.00 98.50 178 THR A C 1
ATOM 1346 O O . THR A 1 178 ? 11.041 -14.558 -11.858 1.00 98.50 178 THR A O 1
ATOM 1349 N N . ASN A 1 179 ? 11.711 -12.473 -11.415 1.00 98.44 179 ASN A N 1
ATOM 1350 C CA . ASN A 1 179 ? 11.579 -12.622 -9.965 1.00 98.44 179 ASN A CA 1
ATOM 1351 C C . ASN A 1 179 ? 10.135 -12.946 -9.557 1.00 98.44 179 ASN A C 1
ATOM 1353 O O . ASN A 1 179 ? 9.917 -13.760 -8.657 1.00 98.44 179 ASN A O 1
ATOM 1357 N N . ALA A 1 180 ? 9.148 -12.310 -10.196 1.00 98.50 180 ALA A N 1
ATOM 1358 C CA . ALA A 1 180 ? 7.738 -12.556 -9.923 1.00 98.50 180 ALA A CA 1
ATOM 1359 C C . ALA A 1 180 ? 7.321 -13.966 -10.360 1.00 98.50 180 ALA A C 1
ATOM 1361 O O . ALA A 1 180 ? 6.684 -14.670 -9.579 1.00 98.50 180 ALA A O 1
ATOM 1362 N N . GLU A 1 181 ? 7.730 -14.402 -11.554 1.00 98.25 181 GLU A N 1
ATOM 1363 C CA . GLU A 1 181 ? 7.462 -15.753 -12.060 1.00 98.25 181 GLU A CA 1
ATOM 1364 C C . GLU A 1 181 ? 8.052 -16.829 -11.145 1.00 98.25 181 GLU A C 1
ATOM 1366 O O . GLU A 1 181 ? 7.354 -17.771 -10.772 1.00 98.25 181 GLU A O 1
ATOM 1371 N N . VAL A 1 182 ? 9.303 -16.653 -10.706 1.00 98.19 182 VAL A N 1
ATOM 1372 C CA . VAL A 1 182 ? 9.968 -17.585 -9.783 1.00 98.19 182 VAL A CA 1
ATOM 1373 C C . VAL A 1 182 ? 9.251 -17.632 -8.434 1.00 98.19 182 VAL A C 1
ATOM 1375 O O . VAL A 1 182 ? 8.969 -18.716 -7.927 1.00 98.19 182 VAL A O 1
ATOM 1378 N N . LYS A 1 183 ? 8.906 -16.479 -7.843 1.00 97.56 183 LYS A N 1
ATOM 1379 C CA . LYS A 1 183 ? 8.195 -16.444 -6.550 1.00 97.56 183 LYS A CA 1
ATOM 1380 C C . LYS A 1 183 ? 6.784 -17.026 -6.625 1.00 97.56 183 LYS A C 1
ATOM 1382 O O . LYS A 1 183 ? 6.286 -17.528 -5.621 1.00 97.56 183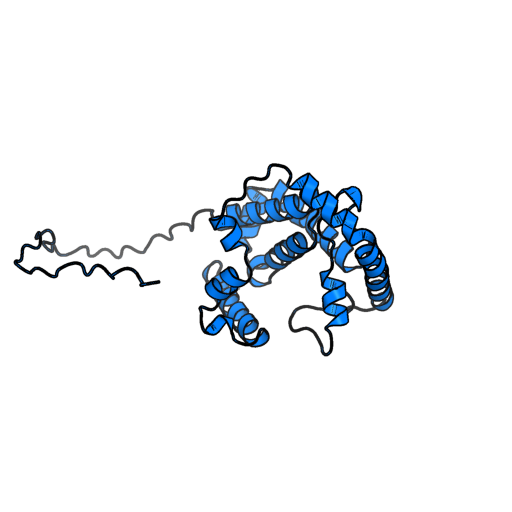 LYS A O 1
ATOM 1387 N N . LEU A 1 184 ? 6.138 -16.938 -7.785 1.00 97.75 184 LEU A N 1
ATOM 1388 C CA . LEU A 1 184 ? 4.788 -17.453 -8.014 1.00 97.75 184 LEU A CA 1
ATOM 1389 C C . LEU A 1 184 ? 4.779 -18.856 -8.634 1.00 97.75 184 LEU A C 1
ATOM 1391 O O . LEU A 1 184 ? 3.706 -19.381 -8.937 1.00 97.75 184 LEU A O 1
ATOM 1395 N N . GLN A 1 185 ? 5.938 -19.495 -8.804 1.00 97.94 185 GLN A N 1
ATOM 1396 C CA . GLN A 1 185 ? 6.014 -20.835 -9.367 1.00 97.94 185 GLN A CA 1
ATOM 1397 C C . GLN A 1 185 ? 5.208 -21.824 -8.511 1.00 97.94 185 GLN A C 1
ATOM 1399 O O . GLN A 1 185 ? 5.446 -21.996 -7.318 1.00 97.94 185 GLN A O 1
ATOM 1404 N N . GLY A 1 186 ? 4.230 -22.485 -9.135 1.00 97.44 186 GLY A N 1
ATOM 1405 C CA . GLY A 1 186 ? 3.338 -23.425 -8.451 1.00 97.44 186 GLY A CA 1
ATOM 1406 C C . GLY A 1 186 ? 2.263 -22.769 -7.576 1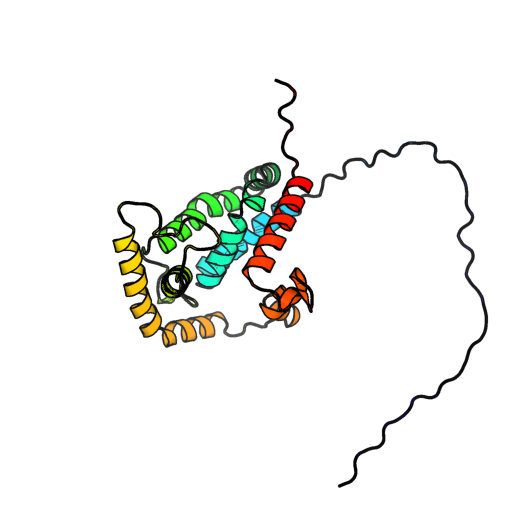.00 97.44 186 GLY A C 1
ATOM 1407 O O . GLY A 1 186 ? 1.531 -23.485 -6.890 1.00 97.44 186 GLY A O 1
ATOM 1408 N N . PHE A 1 187 ? 2.123 -21.438 -7.599 1.00 97.50 187 PHE A N 1
ATOM 1409 C CA . PHE A 1 187 ? 1.067 -20.745 -6.870 1.00 97.50 187 PHE A CA 1
ATOM 1410 C C . PHE A 1 187 ? -0.316 -21.134 -7.405 1.00 97.50 187 PHE A C 1
ATOM 1412 O O . PHE A 1 187 ? -0.657 -20.890 -8.561 1.00 97.50 187 PHE A O 1
ATOM 1419 N N . GLN A 1 188 ? -1.139 -21.719 -6.535 1.00 97.38 188 GLN A N 1
ATOM 1420 C CA . GLN A 1 188 ? -2.533 -22.029 -6.833 1.00 97.38 188 GLN A CA 1
ATOM 1421 C C . GLN A 1 188 ? -3.421 -20.883 -6.358 1.00 97.38 188 GLN A C 1
ATOM 1423 O O . GLN A 1 188 ? -3.814 -20.808 -5.190 1.00 97.38 188 GLN A O 1
ATOM 1428 N N . ALA A 1 189 ? -3.720 -19.970 -7.277 1.00 94.88 189 ALA A N 1
ATOM 1429 C CA . ALA A 1 189 ? -4.581 -18.840 -6.985 1.00 94.88 189 ALA A CA 1
ATOM 1430 C C . ALA A 1 189 ? -6.031 -19.284 -6.741 1.00 94.88 189 ALA A C 1
ATOM 1432 O O . ALA A 1 189 ? -6.562 -20.152 -7.434 1.00 94.88 189 ALA A O 1
ATOM 1433 N N . ARG A 1 190 ? -6.691 -18.643 -5.772 1.00 97.75 190 ARG A N 1
ATOM 1434 C CA . ARG A 1 190 ? -8.133 -18.796 -5.541 1.00 97.75 190 ARG A CA 1
ATOM 1435 C C . ARG A 1 190 ? -8.871 -17.717 -6.340 1.00 97.75 190 ARG A C 1
ATOM 1437 O O . ARG A 1 190 ? -8.612 -16.541 -6.067 1.00 97.75 190 ARG A O 1
ATOM 1444 N N . PRO A 1 191 ? -9.746 -18.064 -7.302 1.00 97.38 191 PRO A N 1
ATOM 1445 C CA . PRO A 1 191 ? -10.384 -17.087 -8.187 1.00 97.38 191 PRO A CA 1
ATOM 1446 C C . PRO A 1 191 ? -11.124 -15.975 -7.441 1.00 97.38 191 PRO A C 1
ATOM 1448 O O . PRO A 1 191 ? -10.984 -14.806 -7.782 1.00 97.38 191 PRO A O 1
ATOM 1451 N N . GLU A 1 192 ? -11.833 -16.321 -6.367 1.00 97.50 192 GLU A N 1
ATOM 1452 C CA . GLU A 1 192 ? -12.607 -15.371 -5.565 1.00 97.50 192 GLU A CA 1
ATOM 1453 C C . GLU A 1 192 ? -11.693 -14.358 -4.867 1.00 97.50 192 GLU A C 1
ATOM 1455 O O . GLU A 1 192 ? -12.030 -13.187 -4.717 1.00 97.50 192 GLU A O 1
ATOM 1460 N N . LEU A 1 193 ? -10.501 -14.796 -4.455 1.00 96.94 193 LEU A N 1
ATOM 1461 C CA . LEU A 1 193 ? -9.519 -13.930 -3.811 1.00 96.94 193 LEU A CA 1
ATOM 1462 C C . LEU A 1 193 ? -8.833 -13.014 -4.831 1.00 96.94 193 LEU A C 1
ATOM 1464 O O . LEU A 1 193 ? -8.602 -11.846 -4.528 1.00 96.94 193 LEU A O 1
ATOM 1468 N N . LEU A 1 194 ? -8.551 -13.510 -6.041 1.00 97.50 194 LEU A N 1
ATOM 1469 C CA . LEU A 1 194 ? -8.062 -12.665 -7.135 1.00 97.50 194 LEU A CA 1
ATOM 1470 C C . LEU A 1 194 ? -9.079 -11.579 -7.497 1.00 97.50 194 LEU A C 1
ATOM 1472 O O . LEU A 1 194 ? -8.693 -10.429 -7.696 1.00 97.50 194 LEU A O 1
ATOM 1476 N N . GLU A 1 195 ? -10.367 -11.924 -7.536 1.00 97.69 195 GLU A N 1
ATOM 1477 C CA . GLU A 1 195 ? -11.431 -10.962 -7.814 1.00 97.69 195 GLU A CA 1
ATOM 1478 C C . GLU A 1 195 ? -11.486 -9.859 -6.748 1.00 97.69 195 GLU A C 1
ATOM 1480 O O . GLU A 1 195 ? -11.513 -8.682 -7.098 1.00 97.69 195 GLU A O 1
ATOM 1485 N N . VAL A 1 196 ? -11.387 -10.203 -5.457 1.00 97.81 196 VAL A N 1
ATOM 1486 C CA . VAL A 1 196 ? -11.336 -9.215 -4.359 1.00 97.81 196 VAL A CA 1
ATOM 1487 C C . VAL A 1 196 ? -10.165 -8.232 -4.507 1.00 97.81 196 VAL A C 1
ATOM 1489 O O . VAL A 1 196 ? -10.296 -7.053 -4.163 1.00 97.81 196 VAL A O 1
ATOM 1492 N N . PHE A 1 197 ? -9.025 -8.683 -5.038 1.00 96.81 197 PHE A N 1
ATOM 1493 C CA . PHE A 1 197 ? -7.854 -7.832 -5.272 1.00 96.81 197 PHE A CA 1
ATOM 1494 C C . PHE A 1 197 ? -7.865 -7.090 -6.618 1.00 96.81 197 PHE A C 1
ATOM 1496 O O . PHE A 1 197 ? -6.950 -6.313 -6.883 1.00 96.81 197 PHE A O 1
ATOM 1503 N N . SER A 1 198 ? -8.904 -7.255 -7.441 1.00 97.75 198 SER A N 1
ATOM 1504 C CA . SER A 1 198 ? -9.077 -6.472 -8.666 1.00 97.75 198 SER A CA 1
ATOM 1505 C C . SER A 1 198 ? -9.587 -5.062 -8.366 1.00 97.75 198 SER A C 1
ATOM 1507 O O . SER A 1 198 ? -10.604 -4.882 -7.688 1.00 97.75 198 SER A O 1
ATOM 1509 N N . THR A 1 199 ? -8.940 -4.052 -8.952 1.00 97.06 199 THR A N 1
ATOM 1510 C CA . THR A 1 199 ? -9.370 -2.648 -8.862 1.00 97.06 199 THR A CA 1
ATOM 1511 C C . THR A 1 199 ? -10.813 -2.465 -9.331 1.00 97.06 199 THR A C 1
ATOM 1513 O O . THR A 1 199 ? -11.567 -1.718 -8.714 1.00 97.06 199 THR A O 1
ATOM 1516 N N . GLU A 1 200 ? -11.248 -3.174 -10.378 1.00 95.94 200 GLU A N 1
ATOM 1517 C CA . GLU A 1 200 ? -12.626 -3.067 -10.872 1.00 95.94 200 GLU A CA 1
ATOM 1518 C C . GLU A 1 200 ? -13.652 -3.537 -9.841 1.00 95.94 200 GLU A C 1
ATOM 1520 O O . GLU A 1 200 ? -14.678 -2.883 -9.626 1.00 95.94 200 GLU A O 1
ATOM 1525 N N . PHE A 1 201 ? -13.375 -4.673 -9.199 1.00 97.50 201 PHE A N 1
ATOM 1526 C CA . PHE A 1 201 ? -14.241 -5.214 -8.163 1.00 97.50 201 PHE A CA 1
ATOM 1527 C C . PHE A 1 201 ? -14.284 -4.268 -6.964 1.00 97.50 201 PHE A C 1
ATOM 1529 O O . PHE A 1 201 ? -15.368 -3.903 -6.516 1.00 97.50 201 PHE A O 1
ATOM 1536 N N . GLN A 1 202 ? -13.123 -3.795 -6.500 1.00 97.12 202 GLN A N 1
ATOM 1537 C CA . GLN A 1 202 ? -13.024 -2.833 -5.399 1.00 97.12 202 GLN A CA 1
ATOM 1538 C C . GLN A 1 202 ? -13.787 -1.542 -5.708 1.00 97.12 202 GLN A C 1
ATOM 1540 O O . GLN A 1 202 ? -14.528 -1.045 -4.862 1.00 97.12 202 GLN A O 1
ATOM 1545 N N . MET A 1 203 ? -13.690 -1.031 -6.939 1.00 96.81 203 MET A N 1
ATOM 1546 C CA . MET A 1 203 ? -14.436 0.154 -7.353 1.00 96.81 203 MET A CA 1
ATOM 1547 C C . MET A 1 203 ? -15.951 -0.058 -7.278 1.00 96.81 203 MET A C 1
ATOM 1549 O O . MET A 1 203 ? -16.676 0.781 -6.736 1.00 96.81 203 MET A O 1
ATOM 1553 N N . ARG A 1 204 ? -16.446 -1.191 -7.782 1.00 96.81 204 ARG A N 1
ATOM 1554 C CA . ARG A 1 204 ? -17.876 -1.521 -7.712 1.00 96.81 204 ARG A CA 1
ATOM 1555 C C . ARG A 1 204 ? -18.331 -1.790 -6.277 1.00 96.81 204 ARG A C 1
ATOM 1557 O O . ARG A 1 204 ? -19.440 -1.399 -5.927 1.00 96.81 204 ARG A O 1
ATOM 1564 N N . LEU A 1 205 ? -17.492 -2.407 -5.447 1.00 96.75 205 LEU A N 1
ATOM 1565 C CA . LEU A 1 205 ? -17.783 -2.680 -4.040 1.00 96.75 205 LEU A CA 1
ATOM 1566 C C . LEU A 1 205 ? -17.941 -1.385 -3.234 1.00 96.75 205 LEU A C 1
ATOM 1568 O O . LEU A 1 205 ? -18.895 -1.247 -2.473 1.00 96.75 205 LEU A O 1
ATOM 1572 N N . LEU A 1 206 ? -17.019 -0.436 -3.406 1.00 96.44 206 LEU A N 1
ATOM 1573 C CA . LEU A 1 206 ? -16.989 0.797 -2.617 1.00 96.44 206 LEU A CA 1
ATOM 1574 C C . LEU A 1 206 ? -18.026 1.827 -3.080 1.00 96.44 206 LEU A C 1
ATOM 1576 O O . LEU A 1 206 ? -18.606 2.533 -2.254 1.00 96.44 206 LEU A O 1
ATOM 1580 N N . TRP A 1 207 ? -18.267 1.927 -4.391 1.00 96.31 207 TRP A N 1
ATOM 1581 C CA . TRP A 1 207 ? -19.078 3.008 -4.967 1.00 96.31 207 TRP A CA 1
ATOM 1582 C C . TRP A 1 207 ? -20.325 2.536 -5.729 1.00 96.31 207 TRP A C 1
ATOM 1584 O O . TRP A 1 207 ? -21.121 3.369 -6.169 1.00 96.31 207 TRP A O 1
ATOM 1594 N N . GLY A 1 208 ? -20.541 1.228 -5.873 1.00 95.81 208 GLY A N 1
ATOM 1595 C CA . GLY A 1 208 ? -21.606 0.671 -6.708 1.00 95.81 208 GLY A CA 1
ATOM 1596 C C . GLY A 1 208 ? -21.343 0.858 -8.207 1.00 95.81 208 GLY A C 1
ATOM 1597 O O . GLY A 1 208 ? -20.393 1.523 -8.620 1.00 95.81 208 GLY A O 1
ATOM 1598 N N . SER A 1 209 ? -22.214 0.292 -9.047 1.00 90.94 209 SER A N 1
ATOM 1599 C CA . SER A 1 209 ? -22.055 0.323 -10.512 1.00 90.94 209 SER A CA 1
ATOM 1600 C C . SER A 1 209 ? -22.041 1.739 -11.097 1.00 90.94 209 SER A C 1
ATOM 1602 O O . SER A 1 209 ? -21.244 2.020 -11.982 1.00 90.94 209 SER A O 1
ATOM 1604 N N . GLN A 1 210 ? -22.883 2.637 -10.580 1.00 90.75 210 GLN A N 1
ATOM 1605 C CA . GLN A 1 210 ? -22.967 4.025 -11.051 1.00 90.75 210 GLN A CA 1
ATOM 1606 C C . GLN A 1 210 ? -21.899 4.924 -10.421 1.00 90.75 210 GLN A C 1
ATOM 1608 O O . GLN A 1 210 ? -21.311 5.773 -11.088 1.00 90.75 210 GLN A O 1
ATOM 1613 N N . GLY A 1 211 ? -21.623 4.746 -9.125 1.00 91.38 211 GLY A N 1
ATOM 1614 C CA . GLY A 1 211 ? -20.649 5.579 -8.426 1.00 91.38 211 GLY A CA 1
ATOM 1615 C C . GLY A 1 211 ? -19.213 5.298 -8.861 1.00 91.38 211 GLY A C 1
ATOM 1616 O O . GLY A 1 211 ? -18.401 6.221 -8.833 1.00 91.38 211 GLY A O 1
ATOM 1617 N N . ALA A 1 212 ? -18.903 4.080 -9.319 1.00 93.94 212 ALA A N 1
ATOM 1618 C CA . ALA A 1 212 ? -17.579 3.721 -9.828 1.00 93.94 212 ALA A CA 1
ATOM 1619 C C . ALA A 1 212 ? -17.128 4.597 -11.014 1.00 93.94 212 ALA A C 1
ATOM 1621 O O . ALA A 1 212 ? -15.942 4.892 -11.126 1.00 93.94 212 ALA A O 1
ATOM 1622 N N . SER A 1 213 ? -18.061 5.072 -11.847 1.00 93.00 213 SER A N 1
ATOM 1623 C CA . SER A 1 213 ? -17.775 5.945 -12.998 1.00 93.00 213 SER A CA 1
ATOM 1624 C C . SER A 1 213 ? -17.641 7.431 -12.641 1.00 93.00 213 SER A C 1
ATOM 1626 O O . SER A 1 213 ? -17.380 8.250 -13.519 1.00 93.00 213 SER A O 1
ATOM 1628 N N . SER A 1 214 ? -17.835 7.814 -11.375 1.00 93.50 214 SER A N 1
ATOM 1629 C CA . SER A 1 214 ? -17.651 9.204 -10.945 1.00 93.50 214 SER A CA 1
ATOM 1630 C C . SER A 1 214 ? -16.169 9.580 -10.810 1.00 93.50 214 SER A C 1
ATOM 1632 O O . SER A 1 214 ? -15.295 8.714 -10.677 1.00 93.50 214 SER A O 1
ATOM 1634 N N . SER A 1 215 ? -15.876 10.886 -10.850 1.00 94.88 215 SER A N 1
ATOM 1635 C CA . SER A 1 215 ? -14.498 11.381 -10.786 1.00 94.88 215 SER A CA 1
ATOM 1636 C C . SER A 1 215 ? -13.785 10.916 -9.516 1.00 94.88 215 SER A C 1
ATOM 1638 O O . SER A 1 215 ? -14.383 10.826 -8.441 1.00 94.88 215 SER A O 1
ATOM 1640 N N . GLN A 1 216 ? -12.486 10.638 -9.640 1.00 92.56 216 GLN A N 1
ATOM 1641 C CA . GLN A 1 216 ? -11.646 10.181 -8.532 1.00 92.56 216 GLN A CA 1
ATOM 1642 C C . GLN A 1 216 ? -11.748 11.107 -7.315 1.00 92.56 216 GLN A C 1
ATOM 1644 O O . GLN A 1 216 ? -12.038 10.628 -6.222 1.00 92.56 216 GLN A O 1
ATOM 1649 N N . ALA A 1 217 ? -11.621 12.423 -7.519 1.00 91.00 217 ALA A N 1
ATOM 1650 C CA . ALA A 1 217 ? -11.712 13.416 -6.449 1.00 91.00 217 ALA A CA 1
ATOM 1651 C C . ALA A 1 217 ? -13.016 13.290 -5.639 1.00 91.00 217 ALA A C 1
ATOM 1653 O O . ALA A 1 217 ? -12.983 13.210 -4.414 1.00 91.00 217 ALA A O 1
ATOM 1654 N N . ARG A 1 218 ? -14.171 13.167 -6.314 1.00 92.94 218 ARG A N 1
ATOM 1655 C CA . ARG A 1 218 ? -15.469 13.001 -5.636 1.00 92.94 218 ARG A CA 1
ATOM 1656 C C . ARG A 1 218 ? -15.573 11.670 -4.900 1.00 92.94 218 ARG A C 1
ATOM 1658 O O . ARG A 1 218 ? -16.147 11.611 -3.813 1.00 92.94 218 ARG A O 1
ATOM 1665 N N . ARG A 1 219 ? -15.060 10.592 -5.502 1.00 95.31 219 ARG A N 1
ATOM 1666 C CA . ARG A 1 219 ? -15.062 9.259 -4.886 1.00 95.31 219 ARG A CA 1
ATOM 1667 C C . ARG A 1 219 ? -14.260 9.247 -3.592 1.00 95.31 219 ARG A C 1
ATOM 1669 O O . ARG A 1 219 ? -14.736 8.671 -2.614 1.00 95.31 219 ARG A O 1
ATOM 1676 N N . TYR A 1 220 ? -13.094 9.884 -3.596 1.00 94.88 220 TYR A N 1
ATOM 1677 C CA . TYR A 1 220 ? -12.175 9.898 -2.461 1.00 94.88 220 TYR A CA 1
ATOM 1678 C C . TYR A 1 220 ? -12.695 10.813 -1.354 1.00 94.88 220 TYR A C 1
ATOM 1680 O O . TYR A 1 220 ? -12.868 10.341 -0.236 1.00 94.88 220 TYR A O 1
ATOM 1688 N N . GLU A 1 221 ? -13.121 12.040 -1.678 1.00 94.56 221 GLU A N 1
ATOM 1689 C CA . GLU A 1 221 ? -13.732 12.965 -0.707 1.00 94.56 221 GLU A CA 1
ATOM 1690 C C . GLU A 1 221 ? -14.943 12.335 0.004 1.00 94.56 221 GLU A C 1
ATOM 1692 O O . GLU A 1 221 ? -15.132 12.464 1.216 1.00 94.56 221 GLU A O 1
ATOM 1697 N N . LYS A 1 222 ? -15.791 11.619 -0.745 1.00 95.31 222 LYS A N 1
ATOM 1698 C CA . LYS A 1 222 ? -16.942 10.928 -0.159 1.00 95.31 222 LYS A CA 1
ATOM 1699 C C . LYS A 1 222 ? -16.506 9.788 0.760 1.00 95.31 222 LYS A C 1
ATOM 1701 O O . LYS A 1 222 ? -17.129 9.590 1.802 1.00 95.31 222 LYS A O 1
ATOM 1706 N N . PHE A 1 223 ? -15.492 9.023 0.366 1.00 96.06 223 PHE A N 1
ATOM 1707 C CA . PHE A 1 223 ? -15.032 7.881 1.147 1.00 96.06 223 PHE A CA 1
ATOM 1708 C C . PHE A 1 223 ? -14.300 8.316 2.420 1.00 96.06 223 PHE A C 1
ATOM 1710 O O . PHE A 1 223 ? -14.545 7.723 3.467 1.00 96.06 223 PHE A O 1
ATOM 1717 N N . ASP A 1 224 ? -13.527 9.403 2.371 1.00 96.38 224 ASP A N 1
ATOM 1718 C CA . ASP A 1 224 ? -12.922 10.037 3.545 1.00 96.38 224 ASP A CA 1
ATOM 1719 C C . ASP A 1 224 ? -13.980 10.355 4.616 1.00 96.38 224 ASP A C 1
ATOM 1721 O O . ASP A 1 224 ? -13.886 9.891 5.754 1.00 96.38 224 ASP A O 1
ATOM 1725 N N . LYS A 1 225 ? -15.078 11.024 4.231 1.00 96.75 225 LYS A N 1
ATOM 1726 C CA . LYS A 1 225 ? -16.200 11.324 5.142 1.00 96.75 225 LYS A CA 1
ATOM 1727 C C . LYS A 1 225 ? -16.824 10.059 5.738 1.00 96.75 225 LYS A C 1
ATOM 1729 O O . LYS A 1 225 ? -17.162 10.035 6.924 1.00 96.75 225 LYS A O 1
ATOM 1734 N N . VAL A 1 226 ? -16.983 9.006 4.930 1.00 97.12 226 VAL A N 1
ATOM 1735 C CA . VAL A 1 226 ? -17.524 7.713 5.384 1.00 97.12 226 VAL A CA 1
ATOM 1736 C C . VAL A 1 226 ? -16.590 7.063 6.404 1.00 97.12 226 VAL A C 1
ATOM 1738 O O . VAL A 1 226 ? -17.049 6.681 7.481 1.00 97.12 226 VAL A O 1
ATOM 1741 N N . LEU A 1 227 ? -15.294 6.961 6.104 1.00 96.38 227 LEU A N 1
ATOM 1742 C CA . LEU A 1 227 ? -14.308 6.369 7.007 1.00 96.38 227 LEU A CA 1
ATOM 1743 C C . LEU A 1 227 ? -14.181 7.164 8.304 1.00 96.38 227 LEU A C 1
ATOM 1745 O O . LEU A 1 227 ? -14.109 6.569 9.378 1.00 96.38 227 LEU A O 1
ATOM 1749 N N . THR A 1 228 ? -14.217 8.493 8.225 1.00 96.75 228 THR A N 1
ATOM 1750 C CA . THR A 1 228 ? -14.159 9.372 9.396 1.00 96.75 228 THR A CA 1
ATOM 1751 C C . THR A 1 228 ? -15.354 9.118 10.314 1.00 96.75 228 THR A C 1
ATOM 1753 O O . THR A 1 228 ? -15.180 8.883 11.512 1.00 96.75 228 THR A O 1
ATOM 1756 N N . ALA A 1 229 ? -16.570 9.051 9.760 1.00 97.00 229 ALA A N 1
ATOM 1757 C CA . ALA A 1 229 ? -17.768 8.721 10.529 1.00 97.00 229 ALA A CA 1
ATOM 1758 C C . ALA A 1 229 ? -17.711 7.306 11.140 1.00 97.00 229 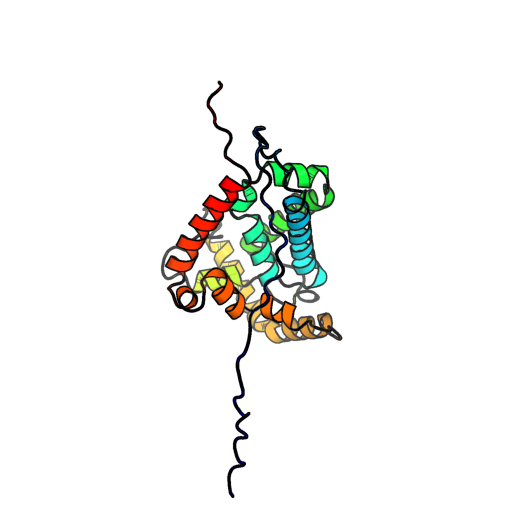ALA A C 1
ATOM 1760 O O . ALA A 1 229 ? -18.093 7.118 12.298 1.00 97.00 229 ALA A O 1
ATOM 1761 N N . LEU A 1 230 ? -17.220 6.309 10.393 1.00 96.19 230 LEU A N 1
ATOM 1762 C CA . LEU A 1 230 ? -17.072 4.933 10.882 1.00 96.19 230 LEU A CA 1
ATOM 1763 C C . LEU A 1 230 ? -16.021 4.817 11.993 1.00 96.19 230 LEU A C 1
ATOM 1765 O O . LEU A 1 230 ? -16.278 4.135 12.983 1.00 96.19 230 LEU A O 1
ATOM 1769 N N . SER A 1 231 ? -14.886 5.508 11.871 1.00 95.31 231 SER A N 1
ATOM 1770 C CA . SER A 1 231 ? -13.838 5.533 12.895 1.00 95.31 231 SER A CA 1
ATOM 1771 C C . SER A 1 231 ? -14.344 6.152 14.198 1.00 95.31 231 SER A C 1
ATOM 1773 O O . SER A 1 231 ? -14.223 5.536 15.254 1.00 95.31 231 SER A O 1
ATOM 1775 N N . HIS A 1 232 ? -15.033 7.298 14.136 1.00 94.62 232 HIS A N 1
ATOM 1776 C CA . HIS A 1 232 ? -15.664 7.903 15.318 1.00 94.62 232 HIS A CA 1
ATOM 1777 C C . HIS A 1 232 ? -16.772 7.043 15.933 1.00 94.62 232 HIS A C 1
ATOM 1779 O O . HIS A 1 232 ? -16.976 7.078 17.144 1.00 94.62 232 HIS A O 1
ATOM 1785 N N . LYS A 1 233 ? -17.509 6.280 15.122 1.00 94.44 233 LYS A N 1
ATOM 1786 C CA . LYS A 1 233 ? -18.507 5.335 15.632 1.00 94.44 233 LYS A CA 1
ATOM 1787 C C . LYS A 1 233 ? -17.853 4.145 16.339 1.00 94.44 233 LYS A C 1
ATOM 1789 O O . LYS A 1 233 ? -18.430 3.634 17.296 1.00 94.44 233 LYS A O 1
ATOM 1794 N N . LEU A 1 234 ? -16.698 3.693 15.849 1.00 93.31 234 LEU A N 1
ATOM 1795 C CA . LEU A 1 234 ? -15.951 2.579 16.425 1.00 93.31 234 LEU A CA 1
ATOM 1796 C C . LEU A 1 234 ? -15.271 2.982 17.740 1.00 93.31 234 LEU A C 1
ATOM 1798 O O . LEU A 1 234 ? -15.424 2.284 18.737 1.00 93.31 234 LEU A O 1
ATOM 1802 N N . GLU A 1 235 ? -14.581 4.123 17.746 1.00 93.44 235 GLU A N 1
ATOM 1803 C CA . GLU A 1 235 ? -13.921 4.702 18.920 1.00 93.44 235 GLU A CA 1
ATOM 1804 C C . GLU A 1 235 ? -14.284 6.198 19.045 1.00 93.44 235 GLU A C 1
ATOM 1806 O O . GLU A 1 235 ? -13.622 7.069 18.452 1.00 93.44 235 GLU A O 1
ATOM 1811 N N . PRO A 1 236 ? -15.361 6.517 19.796 1.00 91.75 236 PRO A N 1
ATOM 1812 C CA . PRO A 1 236 ? -15.805 7.889 20.012 1.00 91.75 236 PRO A CA 1
ATOM 1813 C C . PRO A 1 236 ? -14.698 8.754 20.610 1.00 91.75 236 PRO A C 1
ATOM 1815 O O . PRO A 1 236 ? -13.961 8.314 21.489 1.00 91.75 236 PRO A O 1
ATOM 1818 N N . ALA A 1 237 ? -14.599 10.008 20.159 1.00 80.75 237 ALA A N 1
ATOM 1819 C CA . ALA A 1 237 ? -13.706 10.964 20.802 1.00 80.75 237 ALA A CA 1
ATOM 1820 C C . ALA A 1 237 ? -14.147 11.150 22.261 1.00 80.75 237 ALA A C 1
ATOM 1822 O O . ALA A 1 237 ? -15.335 11.363 22.528 1.00 80.75 237 ALA A O 1
ATOM 1823 N N . VAL A 1 238 ? -13.201 11.045 23.196 1.00 68.69 238 VAL A N 1
ATOM 1824 C CA . VAL A 1 238 ? -13.463 11.309 24.612 1.00 68.69 238 VAL A CA 1
ATOM 1825 C C . VAL A 1 238 ? -13.981 12.742 24.719 1.00 68.69 238 VAL A C 1
ATOM 1827 O O . VAL A 1 238 ? -13.327 13.677 24.258 1.00 68.69 238 VAL A O 1
ATOM 1830 N N . ARG A 1 239 ? -15.185 12.927 25.271 1.00 56.25 239 ARG A N 1
ATOM 1831 C CA . ARG A 1 239 ? -15.697 14.268 25.561 1.00 56.25 239 ARG A CA 1
ATOM 1832 C C . ARG A 1 239 ? -14.833 14.846 26.675 1.00 56.25 239 ARG A C 1
ATOM 1834 O O . ARG A 1 239 ? -14.910 14.379 27.805 1.00 56.25 239 ARG A O 1
ATOM 1841 N N . SER A 1 240 ? -14.047 15.867 26.366 1.00 47.19 240 SER A N 1
ATOM 1842 C CA . SER A 1 240 ? -13.379 16.743 27.331 1.00 47.19 240 SER A CA 1
ATOM 1843 C C . SER A 1 240 ? -14.409 17.642 28.032 1.00 47.19 240 SER A C 1
ATOM 1845 O O . SER A 1 240 ? -14.411 18.858 27.894 1.00 47.19 240 SER A O 1
ATOM 1847 N N . SER A 1 241 ? -15.347 17.021 28.743 1.00 44.66 241 SER A N 1
ATOM 1848 C CA . SER A 1 241 ? -16.322 17.678 29.612 1.00 44.66 241 SER A CA 1
ATOM 1849 C C . SER A 1 241 ? -16.312 16.933 30.937 1.00 44.66 241 SER A C 1
ATOM 1851 O O . SER A 1 241 ? -17.235 16.174 31.200 1.00 44.66 241 SER A O 1
ATOM 1853 N N . GLU A 1 242 ? -15.219 17.089 31.682 1.00 42.03 242 GLU A N 1
ATOM 1854 C CA . GLU A 1 242 ? -15.050 16.811 33.119 1.00 42.03 242 GLU A CA 1
ATOM 1855 C C . GLU A 1 242 ? -13.570 17.081 33.470 1.00 42.03 242 GLU A C 1
ATOM 1857 O O . GLU A 1 242 ? -12.804 16.182 33.808 1.00 42.03 242 GLU A O 1
ATOM 1862 N N . LEU A 1 243 ? -13.146 18.337 33.294 1.00 38.09 243 LEU A N 1
ATOM 1863 C CA . LEU A 1 243 ? -11.963 18.928 33.926 1.00 38.09 243 LEU A CA 1
ATOM 1864 C C . LEU A 1 243 ? -12.347 20.323 34.414 1.00 38.09 243 LEU A C 1
ATOM 1866 O O . LEU A 1 243 ? -13.016 21.033 33.627 1.00 38.09 243 LEU A O 1
#

Organism: Macaca fascicularis (NCBI:txid9541)

Secondary structure (DSSP, 8-state):
-PPPPP-PPPP-------------------S----------SHHHHHHHHHHHHHHHIIIII-BHHHHHHHHHHHHSHHHHT-HHHHHHHHHH-HHHHHHIIIIIHHHHHHHHTT---S-GGG-SB---HHHHHHHH-SS--SSS--TT-SSSSHHHHHHHHHHHHHHHHHTHHHHHHHHHHHTTT----HHHHHHT-HHHHHHHHHHHHHTTS-HHHHHHHHHHHHHHHHHHHSPPP-----

Sequence (243 aa):
MAAPPVRRCPALGTPSAAVPSAWTRSRTCTHPCRPSPRALAPLPTALLHKTIQLAAELRGTMGNMFSFAAVMGALDMAQISRLEQTWVALRQRHTEGAILYEKKLKPFLKSLNEGKEGPPLSNTTFPHVLPLITLLECDSAPPEGPEPWGSTEHGVEVVLAHLEAARTVAHHGGLYNTNAEVKLQGFQARPELLEVFSTEFQMRLLWGSQGASSSQARRYEKFDKVLTALSHKLEPAVRSSEL